Protein AF-A0A2W4UWV7-F1 (afdb_monomer_lite)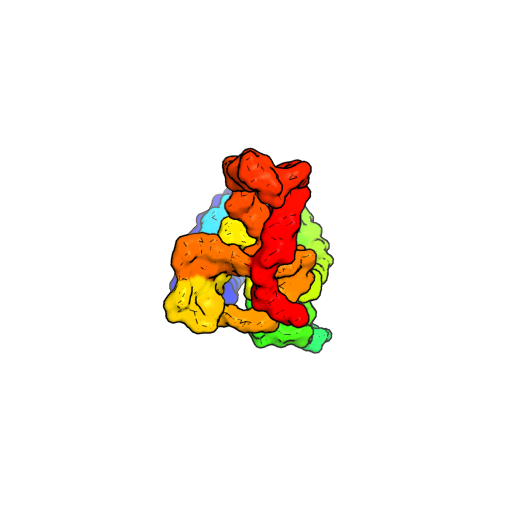

Secondary structure (DSSP, 8-state):
-----------S---HHHHHHHHHHHHHHHHHHH--SSSTTPPP------SSPPPPPHHHHHHHHTT---TTGGG--SPEEEEEEEETTTEEEEEEEESSHHHHHHHHHHHHHHHTTSSEEEEEEE-TT--EEEEEPPTTTSS---HHHHHHHHHHHT---EEEETT-SS-EEE-SS-EEEPPHHHHHHHHHHH-S-EEEEEETTEEEEEEHHHHGGG--HHHHHHHHHTTS--S-HHHHHHHHHHTSPBSS--

Foldseek 3Di:
DDDDDDDDDDDPDDDPVCVVVVCCVVVVVVQVVQDPLLDVRHDDDEDDDDPDDDDFDPVQVVCVVVVNDDHPLRRLQAKFKWKWKCAQVPDTDIHDRDPDPVRRLVVLLVCCVVPNPSIFIKIWIQGSVRDIDIGGDDPCSSDDCPPLNVVLVCLVVVDQQWKDFLPDPAIWGDPPPDTDGDDPVSQVSNCVVNVFFWFWDDDPRMITTHGLVSQLVVDDVVNVVVCVVVVVDPDDSVVVSNVVSVPTHTPDDD

Structure (mmCIF, N/CA/C/O backbone):
data_AF-A0A2W4UWV7-F1
#
_entry.id   AF-A0A2W4UWV7-F1
#
loop_
_atom_site.group_PDB
_atom_site.id
_atom_site.type_symbol
_atom_site.label_atom_id
_atom_site.label_alt_id
_atom_site.label_comp_id
_atom_site.label_asym_id
_atom_site.label_entity_id
_atom_site.label_seq_id
_atom_site.pdbx_PDB_ins_code
_atom_site.Cartn_x
_atom_site.Cartn_y
_atom_site.Cartn_z
_atom_site.occupancy
_atom_site.B_iso_or_equiv
_atom_site.auth_seq_id
_atom_site.auth_comp_id
_atom_site.auth_asym_id
_atom_site.auth_atom_id
_atom_site.pdbx_PDB_model_num
ATOM 1 N N . MET A 1 1 ? -45.795 12.703 25.927 1.00 52.34 1 MET A N 1
ATOM 2 C CA . MET A 1 1 ? -44.807 13.430 25.106 1.00 52.34 1 MET A CA 1
ATOM 3 C C . MET A 1 1 ? -43.506 13.416 25.886 1.00 52.34 1 MET A C 1
ATOM 5 O O . MET A 1 1 ? -43.464 14.028 26.951 1.00 52.34 1 MET A O 1
ATOM 9 N N . ALA A 1 2 ? -42.525 12.629 25.445 1.00 59.66 2 ALA A N 1
ATOM 10 C CA . ALA A 1 2 ? -41.195 12.637 26.046 1.00 59.66 2 ALA A CA 1
ATOM 11 C C . ALA A 1 2 ? -40.531 13.990 25.745 1.00 59.66 2 ALA A C 1
ATOM 13 O O . ALA A 1 2 ? -40.774 14.570 24.689 1.00 59.66 2 ALA A O 1
ATOM 14 N N . LYS A 1 3 ? -39.762 14.533 26.689 1.00 63.59 3 LYS A N 1
ATOM 15 C CA . LYS A 1 3 ? -38.935 15.721 26.453 1.00 63.59 3 LYS A CA 1
ATOM 16 C C . LYS A 1 3 ? -37.487 15.297 26.582 1.00 63.59 3 LYS A C 1
ATOM 18 O O . LYS A 1 3 ? -37.080 14.885 27.665 1.00 63.59 3 LYS A O 1
ATOM 23 N N . LEU A 1 4 ? -36.747 15.397 25.488 1.00 63.12 4 LEU A N 1
ATOM 24 C CA . LEU A 1 4 ? -35.325 15.104 25.466 1.00 63.12 4 LEU A CA 1
ATOM 25 C C . LEU A 1 4 ? -34.541 16.325 25.950 1.00 63.12 4 LEU A C 1
ATOM 27 O O . LEU A 1 4 ? -34.775 17.449 25.505 1.00 63.12 4 LEU A O 1
ATOM 31 N N . VAL A 1 5 ? -33.644 16.102 26.907 1.00 65.62 5 VAL A N 1
ATOM 32 C CA . VAL A 1 5 ? -32.756 17.130 27.452 1.00 65.62 5 VAL A CA 1
ATOM 33 C C . VAL A 1 5 ? -31.327 16.661 27.230 1.00 65.62 5 VAL A C 1
ATOM 35 O O . VAL A 1 5 ? -30.881 15.717 27.873 1.00 65.62 5 VAL A O 1
ATOM 38 N N . THR A 1 6 ? -30.612 17.325 26.325 1.00 65.12 6 THR A N 1
ATOM 39 C CA . THR A 1 6 ? -29.191 17.062 26.077 1.00 65.12 6 THR A CA 1
ATOM 40 C C . THR A 1 6 ? -28.347 17.901 27.029 1.00 65.12 6 THR A C 1
ATOM 42 O O . THR A 1 6 ? -28.491 19.124 27.076 1.00 65.12 6 THR A O 1
ATOM 45 N N . ILE A 1 7 ? -27.450 17.256 27.775 1.00 69.06 7 ILE A N 1
ATOM 46 C CA . ILE A 1 7 ? -26.490 17.924 28.661 1.00 69.06 7 ILE A CA 1
ATOM 47 C C . ILE A 1 7 ? -25.091 17.700 28.089 1.00 69.06 7 ILE A C 1
ATOM 49 O O . ILE A 1 7 ? -24.679 16.562 27.896 1.00 69.06 7 ILE A O 1
ATOM 53 N N . GLN A 1 8 ? -24.366 18.785 27.819 1.00 65.50 8 GLN A N 1
ATOM 54 C CA . GLN A 1 8 ? -22.954 18.735 27.435 1.00 65.50 8 GLN A CA 1
ATOM 55 C C . GLN A 1 8 ? -22.092 19.015 28.665 1.00 65.50 8 GLN A C 1
ATOM 57 O O . GLN A 1 8 ? -22.301 20.015 29.356 1.00 65.50 8 GLN A O 1
ATOM 62 N N . LEU A 1 9 ? -21.135 18.131 28.936 1.00 68.88 9 LEU A N 1
ATOM 63 C CA . LEU A 1 9 ? -20.231 18.225 30.078 1.00 68.88 9 LEU A CA 1
ATOM 64 C C . LEU A 1 9 ? -18.810 18.458 29.569 1.00 68.88 9 LEU A C 1
ATOM 66 O O . LEU A 1 9 ? -18.317 17.712 28.729 1.00 68.88 9 LEU A O 1
ATOM 70 N N . LEU A 1 10 ? -18.164 19.509 30.073 1.00 70.44 10 LEU A N 1
ATOM 71 C CA . LEU A 1 10 ? -16.748 19.759 29.827 1.00 70.44 10 LEU A CA 1
ATOM 72 C C . LEU A 1 10 ? -15.939 19.040 30.906 1.00 70.44 10 LEU A C 1
ATOM 74 O O . LEU A 1 10 ? -16.113 19.332 32.091 1.00 70.44 10 LEU A O 1
ATOM 78 N N . VAL A 1 11 ? -15.057 18.135 30.495 1.00 73.56 11 VAL A N 1
ATOM 79 C CA . VAL A 1 11 ? -14.187 17.376 31.399 1.00 73.56 11 VAL A CA 1
ATOM 80 C C . VAL A 1 11 ? -12.740 17.809 31.170 1.00 73.56 11 VAL A C 1
ATOM 82 O O . VAL A 1 11 ? -12.356 18.133 30.050 1.00 73.56 11 VAL A O 1
ATOM 85 N N . SER A 1 12 ? -11.951 17.887 32.242 1.00 75.94 12 SER A N 1
ATOM 86 C CA . SER A 1 12 ? -10.528 18.253 32.188 1.00 75.94 12 SER A CA 1
ATOM 87 C C . SER A 1 12 ? -9.595 17.043 32.066 1.00 75.94 12 SER A C 1
ATOM 89 O O . SER A 1 12 ? -8.410 17.173 32.359 1.00 75.94 12 SER A O 1
ATOM 91 N N . GLU A 1 13 ? -10.141 15.885 31.706 1.00 76.19 13 GLU A N 1
ATOM 92 C CA . GLU A 1 13 ? -9.445 14.604 31.577 1.00 76.19 13 GLU A CA 1
ATOM 93 C C . GLU A 1 13 ? -9.392 14.215 30.096 1.00 76.19 13 GLU A C 1
ATOM 95 O O . GLU A 1 13 ? -10.298 14.574 29.342 1.00 76.19 13 GLU A O 1
ATOM 100 N N . ASN A 1 14 ? -8.325 13.528 29.684 1.00 69.00 14 ASN A N 1
ATOM 101 C CA . ASN A 1 14 ? -8.122 13.072 28.307 1.00 69.00 14 ASN A CA 1
ATOM 102 C C . ASN A 1 14 ? -8.239 11.546 28.167 1.00 69.00 14 ASN A C 1
ATOM 104 O O . ASN A 1 14 ? -8.353 11.068 27.040 1.00 69.00 14 ASN A O 1
ATOM 108 N N . ASP A 1 15 ? -8.188 10.790 29.268 1.00 73.00 15 ASP A N 1
ATOM 109 C CA . ASP A 1 15 ? -8.436 9.346 29.253 1.00 73.00 15 ASP A CA 1
ATOM 110 C C . ASP A 1 15 ? -9.946 9.060 29.238 1.00 73.00 15 ASP A C 1
ATOM 112 O O . ASP A 1 15 ? -10.670 9.372 30.186 1.00 73.00 15 ASP A O 1
ATOM 116 N N . GLU A 1 16 ? -10.435 8.466 28.146 1.00 67.19 16 GLU A N 1
ATOM 117 C CA . GLU A 1 16 ? -11.852 8.125 27.981 1.00 67.19 16 GLU A CA 1
ATOM 118 C C . GLU A 1 16 ? -12.366 7.172 29.067 1.00 67.19 16 GLU A C 1
ATOM 120 O O . GLU A 1 16 ? -13.522 7.288 29.474 1.00 67.19 16 GLU A O 1
ATOM 125 N N . SER A 1 17 ? -11.522 6.271 29.574 1.00 65.75 17 SER A N 1
ATOM 126 C CA . SER A 1 17 ? -11.903 5.297 30.603 1.00 65.75 17 SER A CA 1
ATOM 127 C C . SER A 1 17 ? -12.195 6.001 31.925 1.00 65.75 17 SER A C 1
ATOM 129 O O . SER A 1 17 ? -13.250 5.786 32.521 1.00 65.75 17 SER A O 1
ATOM 131 N N . ASP A 1 18 ? -11.316 6.920 32.330 1.00 71.88 18 ASP A N 1
ATOM 132 C CA . ASP A 1 18 ? -11.476 7.705 33.558 1.00 71.88 18 ASP A CA 1
ATOM 133 C C . ASP A 1 18 ? -12.667 8.673 33.463 1.00 71.88 18 ASP A C 1
ATOM 135 O O . ASP A 1 18 ? -13.394 8.885 34.441 1.00 71.88 18 ASP A O 1
ATOM 139 N N . ILE A 1 19 ? -12.920 9.234 32.273 1.00 72.88 19 ILE A N 1
ATOM 140 C CA . ILE A 1 19 ? -14.111 10.053 32.005 1.00 72.88 19 ILE A CA 1
ATOM 141 C C . ILE A 1 19 ? -15.386 9.216 32.167 1.00 72.88 19 ILE A C 1
ATOM 143 O O . ILE A 1 19 ? -16.330 9.661 32.825 1.00 72.88 19 ILE A O 1
ATOM 147 N N . ILE A 1 20 ? -15.430 8.018 31.577 1.00 68.81 20 ILE A N 1
ATOM 148 C CA . ILE A 1 20 ? -16.591 7.119 31.629 1.00 68.81 20 ILE A CA 1
ATOM 149 C C . ILE A 1 20 ? -16.849 6.645 33.059 1.00 68.81 20 ILE A C 1
ATOM 151 O O . ILE A 1 20 ? -17.994 6.688 33.513 1.00 68.81 20 ILE A O 1
ATOM 155 N N . ASP A 1 21 ? -15.813 6.234 33.785 1.00 72.25 21 ASP A N 1
ATOM 156 C CA . ASP A 1 21 ? -15.940 5.772 35.168 1.00 72.25 21 ASP A CA 1
ATOM 157 C C . ASP A 1 21 ? -16.388 6.910 36.095 1.00 72.25 21 ASP A C 1
ATOM 159 O O . ASP A 1 21 ? -17.348 6.756 36.858 1.00 72.25 21 ASP A O 1
ATOM 163 N N . GLY A 1 22 ? -15.793 8.099 35.954 1.00 76.38 22 GLY A N 1
ATOM 164 C CA . GLY A 1 22 ? -16.193 9.287 36.709 1.00 76.38 22 GLY A CA 1
ATOM 165 C C . GLY A 1 22 ? -17.636 9.725 36.428 1.00 76.38 22 GLY A C 1
ATOM 166 O O . GLY A 1 22 ? -18.374 10.086 37.353 1.00 76.38 22 GLY A O 1
ATOM 167 N N . LEU A 1 23 ? -18.074 9.664 35.166 1.00 75.62 23 LEU A N 1
ATOM 168 C CA . LEU A 1 23 ? -19.462 9.940 34.786 1.00 75.62 23 LEU A CA 1
ATOM 169 C C . LEU A 1 23 ? -20.414 8.880 35.335 1.00 75.62 23 LEU A C 1
ATOM 171 O O . LEU A 1 23 ? -21.461 9.239 35.871 1.00 75.62 23 LEU A O 1
ATOM 175 N N . ASN A 1 24 ? -20.057 7.598 35.256 1.00 68.06 24 ASN A N 1
ATOM 176 C CA . ASN A 1 24 ? -20.855 6.511 35.812 1.00 68.06 24 ASN A CA 1
ATOM 177 C C . ASN A 1 24 ? -21.088 6.686 37.309 1.00 68.06 24 ASN A C 1
ATOM 179 O O . ASN A 1 24 ? -22.227 6.579 37.765 1.00 68.06 24 ASN A O 1
ATOM 183 N N . ASP A 1 25 ? -20.047 7.001 38.073 1.00 74.12 25 ASP A N 1
ATOM 184 C CA . ASP A 1 25 ? -20.161 7.205 39.515 1.00 74.12 25 ASP A CA 1
ATOM 185 C C . ASP A 1 25 ? -21.014 8.437 39.856 1.00 74.12 25 ASP A C 1
ATOM 187 O O . ASP A 1 25 ? -21.906 8.382 40.717 1.00 74.12 25 ASP A O 1
ATOM 191 N N . ALA A 1 26 ? -20.828 9.542 39.130 1.00 73.31 26 ALA A N 1
ATOM 192 C CA . ALA A 1 26 ? -21.630 10.749 39.311 1.00 73.31 26 ALA A CA 1
ATOM 193 C C . ALA A 1 26 ? -23.113 10.520 38.955 1.00 73.31 26 ALA A C 1
ATOM 195 O O . ALA A 1 26 ? -24.008 10.869 39.732 1.00 73.31 26 ALA A O 1
ATOM 196 N N . LEU A 1 27 ? -23.388 9.892 37.808 1.00 71.94 27 LEU A N 1
ATOM 197 C CA . LEU A 1 27 ? -24.740 9.639 37.304 1.00 71.94 27 LEU A CA 1
ATOM 198 C C . LEU A 1 27 ? -25.465 8.553 38.109 1.00 71.94 27 LEU A C 1
ATOM 200 O O . LEU A 1 27 ? -26.672 8.672 38.340 1.00 71.94 27 LEU A O 1
ATOM 204 N N . ARG A 1 28 ? -24.757 7.540 38.629 1.00 65.38 28 ARG A N 1
ATOM 205 C CA . ARG A 1 28 ? -25.315 6.546 39.568 1.00 65.38 28 ARG A CA 1
ATOM 206 C C . ARG A 1 28 ? -25.858 7.188 40.839 1.00 65.38 28 ARG A C 1
ATOM 208 O O . ARG A 1 28 ? -26.893 6.777 41.362 1.00 65.38 28 ARG A O 1
ATOM 215 N N . THR A 1 29 ? -25.203 8.242 41.310 1.00 66.75 29 THR A N 1
ATOM 216 C CA . THR A 1 29 ? -25.641 8.978 42.501 1.00 66.75 29 THR A CA 1
ATOM 217 C C . THR A 1 29 ? -26.934 9.769 42.242 1.00 66.75 29 THR A C 1
ATOM 219 O O . THR A 1 29 ? -27.748 9.947 43.149 1.00 66.75 29 THR A O 1
ATOM 222 N N . ILE A 1 30 ? -27.163 10.201 40.996 1.00 65.00 30 ILE A N 1
ATOM 223 C CA . ILE A 1 30 ? -28.351 10.959 40.564 1.00 65.00 30 ILE A CA 1
ATOM 224 C C . ILE A 1 30 ? -29.530 10.029 40.226 1.00 65.00 30 ILE A C 1
ATOM 226 O O . ILE A 1 30 ? -30.679 10.351 40.534 1.00 65.00 30 ILE A O 1
ATOM 230 N N . THR A 1 31 ? -29.259 8.869 39.624 1.00 60.12 31 THR A N 1
ATOM 231 C CA . THR A 1 31 ? -30.268 7.854 39.256 1.00 60.12 31 THR A CA 1
ATOM 232 C C . THR A 1 31 ? -30.866 7.164 40.480 1.00 60.12 31 THR A C 1
ATOM 234 O O . THR A 1 31 ? -32.068 6.914 40.519 1.00 60.12 31 THR A O 1
ATOM 237 N N . HIS A 1 32 ? -30.074 6.915 41.527 1.00 56.47 32 HIS A N 1
ATOM 238 C CA . HIS A 1 32 ? -30.531 6.210 42.728 1.00 56.47 32 HIS A CA 1
ATOM 239 C C . HIS A 1 32 ? -31.787 6.817 43.410 1.00 56.47 32 HIS A C 1
ATOM 241 O O . HIS A 1 32 ? -32.684 6.055 43.772 1.00 56.47 32 HIS A O 1
ATOM 247 N N . PRO A 1 33 ? -31.927 8.147 43.595 1.00 57.22 33 PRO A N 1
ATOM 248 C CA . PRO A 1 33 ? -33.160 8.742 44.129 1.00 57.22 33 PRO A CA 1
ATOM 249 C C . PRO A 1 33 ? -34.305 8.879 43.108 1.00 57.22 33 PRO A C 1
ATOM 251 O O . PRO A 1 33 ? -35.446 9.084 43.517 1.00 57.22 33 PRO A O 1
ATOM 254 N N . MET A 1 34 ? -34.019 8.793 41.806 1.00 56.41 34 MET A N 1
ATOM 255 C CA . MET A 1 34 ? -34.973 9.034 40.711 1.00 56.41 34 MET A CA 1
ATOM 256 C C . MET A 1 34 ? -35.494 7.741 40.054 1.00 56.41 34 MET A C 1
ATOM 258 O O . MET A 1 34 ? -36.435 7.797 39.267 1.00 56.41 34 MET A O 1
ATOM 262 N N . GLY A 1 35 ? -34.922 6.581 40.392 1.00 56.69 35 GLY A N 1
ATOM 263 C CA . GLY A 1 35 ? -35.232 5.280 39.794 1.00 56.69 35 GLY A CA 1
ATOM 264 C C . GLY A 1 35 ? -34.309 4.923 38.621 1.00 56.69 35 GLY A C 1
ATOM 265 O O . GLY A 1 35 ? -33.652 5.778 38.038 1.00 56.69 35 GLY A O 1
ATOM 266 N N . SER A 1 36 ? -34.251 3.636 38.274 1.00 55.09 36 SER A N 1
ATOM 267 C CA . SER A 1 36 ? -33.327 3.070 37.273 1.00 55.09 36 SER A CA 1
ATOM 268 C C . SER A 1 36 ? -33.880 3.084 35.837 1.00 55.09 36 SER A C 1
ATOM 270 O O . SER A 1 36 ? -33.698 2.118 35.102 1.00 55.09 36 SER A O 1
ATOM 272 N N . GLY A 1 37 ? -34.687 4.086 35.472 1.00 58.47 37 GLY A N 1
ATOM 273 C CA . GLY A 1 37 ? -35.377 4.159 34.170 1.00 58.47 37 GLY A CA 1
ATOM 274 C C . GLY A 1 37 ? -36.491 3.120 33.941 1.00 58.47 37 GLY A C 1
ATOM 275 O O . GLY A 1 37 ? -37.280 3.256 33.012 1.00 58.47 37 GLY A O 1
ATOM 276 N N . CYS A 1 38 ? -36.601 2.100 34.800 1.00 52.31 38 CYS A N 1
ATOM 277 C CA . CYS A 1 38 ? -37.561 0.994 34.679 1.00 52.31 38 CYS A CA 1
ATOM 278 C C . CYS A 1 38 ? -38.848 1.192 35.503 1.00 52.31 38 CYS A C 1
ATOM 280 O O . CYS A 1 38 ? -39.745 0.352 35.460 1.00 52.31 38 CYS A O 1
ATOM 282 N N . ALA A 1 39 ? -38.928 2.259 36.304 1.00 59.59 39 ALA A N 1
ATOM 283 C CA . ALA A 1 39 ? -40.061 2.540 37.185 1.00 59.59 39 ALA A CA 1
ATOM 284 C C . ALA A 1 39 ? -40.934 3.679 36.636 1.00 59.59 39 ALA A C 1
ATOM 286 O O . ALA A 1 39 ? -40.442 4.597 35.975 1.00 59.59 39 ALA A O 1
ATOM 287 N N . GLU A 1 40 ? -42.232 3.651 36.941 1.00 60.38 40 GLU A N 1
ATOM 288 C CA . GLU A 1 40 ? -43.161 4.713 36.547 1.00 60.38 40 GLU A CA 1
ATOM 289 C C . GLU A 1 40 ? -42.713 6.062 37.138 1.00 60.38 40 GLU A C 1
ATOM 291 O O . GLU A 1 40 ? -42.531 6.197 38.347 1.00 60.38 40 GLU A O 1
ATOM 296 N N . GLY A 1 41 ? -42.494 7.055 36.271 1.00 62.75 41 GLY A N 1
ATOM 297 C CA . GLY A 1 41 ? -41.998 8.381 36.656 1.00 62.75 41 GLY A CA 1
ATOM 298 C C . GLY A 1 41 ? -40.478 8.494 36.833 1.00 62.75 41 GLY A C 1
ATOM 299 O O . GLY A 1 41 ? -40.009 9.585 37.154 1.00 62.75 41 GLY A O 1
ATOM 300 N N . SER A 1 42 ? -39.714 7.419 36.608 1.00 67.31 42 SER A N 1
ATOM 301 C CA . SER A 1 42 ? -38.248 7.488 36.611 1.00 67.31 42 SER A CA 1
ATOM 302 C C . SER A 1 42 ? -37.693 8.139 35.346 1.00 67.31 42 SER A C 1
ATOM 304 O O . SER A 1 42 ? -38.285 8.056 34.268 1.00 67.31 42 SER A O 1
ATOM 306 N N . PHE A 1 43 ? -36.555 8.817 35.485 1.00 68.56 43 PHE A N 1
ATOM 307 C CA . PHE A 1 43 ? -35.843 9.379 34.344 1.00 68.56 43 PHE A CA 1
ATOM 308 C C . PHE A 1 43 ? -35.083 8.282 33.602 1.00 68.56 43 PHE A C 1
ATOM 310 O O . PHE A 1 43 ? -34.440 7.431 34.215 1.00 68.56 43 PHE A O 1
ATOM 317 N N . ILE A 1 44 ? -35.136 8.351 32.276 1.00 69.00 44 ILE A N 1
ATOM 318 C CA . ILE A 1 44 ? -34.260 7.594 31.390 1.00 69.00 44 ILE A CA 1
ATOM 319 C C . ILE A 1 44 ? -33.008 8.442 31.186 1.00 69.00 44 ILE A C 1
ATOM 321 O O . ILE A 1 44 ? -33.103 9.595 30.758 1.00 69.00 44 ILE A O 1
ATOM 325 N N . LEU A 1 45 ? -31.856 7.882 31.537 1.00 70.88 45 LEU A N 1
ATOM 326 C CA . LEU A 1 45 ? -30.554 8.508 31.358 1.00 70.88 45 LEU A CA 1
ATOM 327 C C . LEU A 1 45 ? -29.740 7.626 30.424 1.00 70.88 45 LEU A C 1
ATOM 329 O O . LEU A 1 45 ? -29.583 6.439 30.674 1.00 70.88 45 LEU A O 1
ATOM 333 N N . ASP A 1 46 ? -29.254 8.232 29.353 1.00 66.25 46 ASP A N 1
ATOM 334 C CA . ASP A 1 46 ? -28.399 7.603 28.358 1.00 66.25 46 ASP A CA 1
ATOM 335 C C . ASP A 1 46 ? -27.340 8.632 27.982 1.00 66.25 46 ASP A C 1
ATOM 337 O O . ASP A 1 46 ? -27.630 9.834 27.914 1.00 66.25 46 ASP A O 1
ATOM 341 N N . TYR A 1 47 ? -26.110 8.183 27.778 1.00 67.75 47 TYR A N 1
ATOM 342 C CA . TYR A 1 47 ? -24.991 9.062 27.480 1.00 67.75 47 TYR A CA 1
ATOM 343 C C . TYR A 1 47 ? -23.996 8.377 26.544 1.00 67.75 47 TYR A C 1
ATOM 345 O O . TYR A 1 47 ? -23.828 7.162 26.544 1.00 67.75 47 TYR A O 1
ATOM 353 N N . ALA A 1 48 ? -23.302 9.193 25.763 1.00 63.16 48 ALA A N 1
ATOM 354 C CA . ALA A 1 48 ? -22.145 8.795 24.982 1.00 63.16 48 ALA A CA 1
ATOM 355 C C . ALA A 1 48 ? -21.048 9.844 25.193 1.00 63.16 48 ALA A C 1
ATOM 357 O O . ALA A 1 48 ? -21.351 10.992 25.534 1.00 63.16 48 ALA A O 1
ATOM 358 N N . VAL A 1 49 ? -19.791 9.475 24.944 1.00 65.38 49 VAL A N 1
ATOM 359 C CA . VAL A 1 49 ? -18.655 10.410 24.886 1.00 65.38 49 VAL A CA 1
ATOM 360 C C . VAL A 1 49 ? -18.266 10.608 23.417 1.00 65.38 49 VAL A C 1
ATOM 362 O O . VAL A 1 49 ? -17.334 9.979 22.930 1.00 65.38 49 VAL A O 1
ATOM 365 N N . PRO A 1 50 ? -19.021 11.402 22.640 1.00 61.22 50 PRO A N 1
ATOM 366 C CA . PRO A 1 50 ? -18.696 11.612 21.242 1.00 61.22 50 PRO A CA 1
ATOM 367 C C . PRO A 1 50 ? -17.693 12.759 21.069 1.00 61.22 50 PRO A C 1
ATOM 369 O O . PRO A 1 50 ? -17.745 13.773 21.764 1.00 61.22 50 PRO A O 1
ATOM 372 N N . SER A 1 51 ? -16.857 12.666 20.036 1.00 52.84 51 SER A N 1
ATOM 373 C CA . SER A 1 51 ? -15.984 13.759 19.574 1.00 52.84 51 SER A CA 1
ATOM 374 C C . SER A 1 51 ? -16.754 14.975 19.023 1.00 52.84 51 SER A C 1
ATOM 376 O O . SER A 1 51 ? -16.169 16.028 18.764 1.00 52.84 51 SER A O 1
ATOM 378 N N . ARG A 1 52 ? -18.078 14.854 18.846 1.00 51.44 52 ARG A N 1
ATOM 379 C CA . ARG A 1 52 ? -18.998 15.912 18.401 1.00 51.4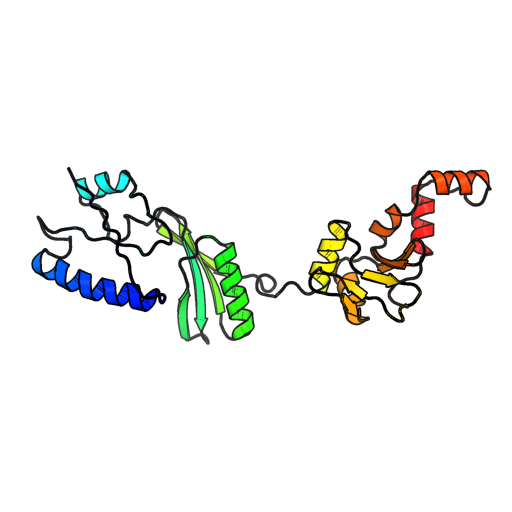4 52 ARG A CA 1
ATOM 380 C C . ARG A 1 52 ? -20.373 15.757 19.047 1.00 51.44 52 ARG A C 1
ATOM 382 O O . ARG A 1 52 ? -20.767 14.652 19.387 1.00 51.44 52 ARG A O 1
ATOM 389 N N . ALA A 1 53 ? -21.143 16.839 19.149 1.00 55.84 53 ALA A N 1
ATOM 390 C CA . ALA A 1 53 ? -22.534 16.752 19.594 1.00 55.84 53 ALA A CA 1
ATOM 391 C C . ALA A 1 53 ? -23.323 15.762 18.714 1.00 55.84 53 ALA A C 1
ATOM 393 O O . ALA A 1 53 ? -23.307 15.883 17.488 1.00 55.84 53 ALA A O 1
ATOM 394 N N . LEU A 1 54 ? -23.973 14.778 19.340 1.00 60.34 54 LEU A N 1
ATOM 395 C CA . LEU A 1 54 ? -24.834 13.818 18.655 1.00 60.34 54 LEU A CA 1
ATOM 396 C C . LEU A 1 54 ? -26.273 14.329 18.654 1.00 60.34 54 LEU A C 1
ATOM 398 O O . LEU A 1 54 ? -26.800 14.718 19.699 1.00 60.34 54 LEU A O 1
ATOM 402 N N . ASP A 1 55 ? -26.901 14.293 17.483 1.00 61.12 55 ASP A N 1
ATOM 403 C CA . ASP A 1 55 ? -28.341 14.475 17.361 1.00 61.12 55 ASP A CA 1
ATOM 404 C C . ASP A 1 55 ? -29.039 13.181 17.780 1.00 61.12 55 ASP A C 1
ATOM 406 O O . ASP A 1 55 ? -28.687 12.095 17.315 1.00 61.12 55 ASP A O 1
ATOM 410 N N . VAL A 1 56 ? -30.037 13.290 18.656 1.00 63.28 56 VAL A N 1
ATOM 411 C CA . VAL A 1 56 ? -30.836 12.133 19.066 1.00 63.28 56 VAL A CA 1
ATOM 412 C C . VAL A 1 56 ? -31.883 11.848 17.982 1.00 63.28 56 VAL A C 1
ATOM 414 O O . VAL A 1 56 ? -32.668 12.745 17.658 1.00 63.28 56 VAL A O 1
ATOM 417 N N . PRO A 1 57 ? -31.924 10.632 17.401 1.00 66.12 57 PRO A N 1
ATOM 418 C CA . PRO A 1 57 ? -32.862 10.314 16.328 1.00 66.12 57 PRO A CA 1
ATOM 419 C C . PRO A 1 57 ? -34.327 10.455 16.764 1.00 66.12 57 PRO A C 1
ATOM 421 O O . PRO A 1 57 ? -34.695 10.052 17.864 1.00 66.12 57 PRO A O 1
ATOM 424 N N . ALA A 1 58 ? -35.200 10.930 15.867 1.00 68.25 58 ALA A N 1
ATOM 425 C CA . ALA A 1 58 ? -36.637 11.079 16.147 1.00 68.25 58 ALA A CA 1
ATOM 426 C C . ALA A 1 58 ? -37.319 9.759 16.572 1.00 68.25 58 ALA A C 1
ATOM 428 O O . ALA A 1 58 ? -38.247 9.768 17.375 1.00 68.25 58 ALA A O 1
ATOM 429 N N . ALA A 1 59 ? -36.808 8.616 16.099 1.00 69.81 59 ALA A N 1
ATOM 430 C CA . ALA A 1 59 ? -37.284 7.283 16.478 1.00 69.81 59 ALA A CA 1
ATOM 431 C C . ALA A 1 59 ? -37.128 6.978 17.985 1.00 69.81 59 ALA A C 1
ATOM 433 O O . ALA A 1 59 ? -37.837 6.128 18.528 1.00 69.81 59 ALA A O 1
ATOM 434 N N . ILE A 1 60 ? -36.233 7.685 18.682 1.00 74.06 60 ILE A N 1
ATOM 435 C CA . ILE A 1 60 ? -36.036 7.530 20.125 1.00 74.06 60 ILE A CA 1
ATOM 436 C C . ILE A 1 60 ? -37.234 8.068 20.899 1.00 74.06 60 ILE A C 1
ATOM 438 O O . ILE A 1 60 ? -37.686 7.413 21.839 1.00 74.06 60 ILE A O 1
ATOM 442 N N . GLU A 1 61 ? -37.812 9.193 20.475 1.00 72.50 61 GLU A N 1
ATOM 443 C CA . GLU A 1 61 ? -39.013 9.740 21.113 1.00 72.50 61 GLU A CA 1
ATOM 444 C C . GLU A 1 61 ? -40.183 8.747 21.056 1.00 72.50 61 GLU A C 1
ATOM 446 O O . GLU A 1 61 ? -40.870 8.544 22.063 1.00 72.50 61 GLU A O 1
ATOM 451 N N . ASP A 1 62 ? -40.355 8.071 19.916 1.00 71.50 62 ASP A N 1
ATOM 452 C CA . ASP A 1 62 ? -41.382 7.045 19.719 1.00 71.50 62 ASP A CA 1
ATOM 453 C C . ASP A 1 62 ? -41.131 5.804 20.591 1.00 71.50 62 ASP A C 1
ATOM 455 O O . ASP A 1 62 ? -42.063 5.272 21.207 1.00 71.50 62 ASP A O 1
ATOM 459 N N . SER A 1 63 ? -39.875 5.363 20.711 1.00 70.00 63 SER A N 1
ATOM 460 C CA . SER A 1 63 ? -39.505 4.218 21.559 1.00 70.00 63 SER A CA 1
ATOM 461 C C . SER A 1 63 ? -39.718 4.495 23.054 1.00 70.00 63 SER A C 1
ATOM 463 O O . SER A 1 63 ? -40.182 3.624 23.792 1.00 70.00 63 SER A O 1
ATOM 465 N N . ILE A 1 64 ? -39.473 5.730 23.508 1.00 72.69 64 ILE A N 1
ATOM 466 C CA . ILE A 1 64 ? -39.738 6.145 24.892 1.00 72.69 64 ILE A CA 1
ATOM 467 C C . ILE A 1 64 ? -41.247 6.204 25.134 1.00 72.69 64 ILE A C 1
ATOM 469 O O . ILE A 1 64 ? -41.738 5.693 26.139 1.00 72.69 64 ILE A O 1
ATOM 473 N N . ALA A 1 65 ? -42.005 6.804 24.210 1.00 74.62 65 ALA A N 1
ATOM 474 C CA . ALA A 1 65 ? -43.453 6.934 24.346 1.00 74.62 65 ALA A CA 1
ATOM 475 C C . ALA A 1 65 ? -44.180 5.578 24.359 1.00 74.62 65 ALA A C 1
ATOM 477 O O . ALA A 1 65 ? -45.220 5.450 25.006 1.00 74.62 65 ALA A O 1
ATOM 478 N N . SER A 1 66 ? -43.636 4.580 23.662 1.00 73.31 66 SER A N 1
ATOM 479 C 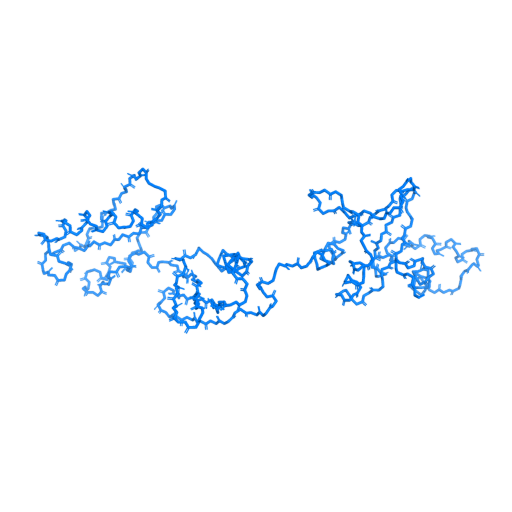CA . SER A 1 66 ? -44.169 3.215 23.601 1.00 73.31 66 SER A CA 1
ATOM 480 C C . SER A 1 66 ? -43.609 2.274 24.676 1.00 73.31 66 SER A C 1
ATOM 482 O O . SER A 1 66 ? -44.069 1.138 24.780 1.00 73.31 66 SER A O 1
ATOM 484 N N . GLY A 1 67 ? -42.660 2.737 25.500 1.00 69.19 67 GLY A N 1
ATOM 485 C CA . GLY A 1 67 ? -42.028 1.934 26.551 1.00 69.19 67 GLY A CA 1
ATOM 486 C C . GLY A 1 67 ? -41.099 0.835 26.027 1.00 69.19 67 GLY A C 1
ATOM 487 O O . GLY A 1 67 ? -40.790 -0.095 26.765 1.00 69.19 67 GLY A O 1
ATOM 488 N N . THR A 1 68 ? -40.669 0.916 24.765 1.00 72.44 68 THR A N 1
ATOM 489 C CA . THR A 1 68 ? -39.749 -0.042 24.128 1.00 72.44 68 THR A CA 1
ATOM 490 C C . THR A 1 68 ? -38.312 0.469 24.065 1.00 72.44 68 THR A C 1
ATOM 492 O O . THR A 1 68 ? -37.473 -0.138 23.405 1.00 72.44 68 THR A O 1
ATOM 495 N N . TYR A 1 69 ? -38.032 1.613 24.687 1.00 68.69 69 TYR A N 1
ATOM 496 C CA . TYR A 1 69 ? -36.699 2.190 24.732 1.00 68.69 69 TYR A CA 1
ATOM 497 C C . TYR A 1 69 ? -35.731 1.286 25.508 1.00 68.69 69 TYR A C 1
ATOM 499 O O . TYR A 1 69 ? -36.020 0.882 26.635 1.00 68.69 69 TYR A O 1
ATOM 507 N N . ALA A 1 70 ? -34.571 1.012 24.911 1.00 66.69 70 ALA A N 1
ATOM 508 C CA . ALA A 1 70 ? -33.458 0.329 25.555 1.00 66.69 70 ALA A CA 1
ATOM 509 C C . ALA A 1 70 ? -32.299 1.314 25.773 1.00 66.69 70 ALA A C 1
ATOM 511 O O . ALA A 1 70 ? -31.941 2.068 24.868 1.00 66.69 70 ALA A O 1
ATOM 512 N N . GLU A 1 71 ? -31.713 1.297 26.968 1.00 61.84 71 GLU A N 1
ATOM 513 C CA . GLU A 1 71 ? -30.531 2.094 27.321 1.00 61.84 71 GLU A CA 1
ATOM 514 C C . GLU A 1 71 ? -29.392 1.869 26.305 1.00 61.84 71 GLU A C 1
ATOM 516 O O . GLU A 1 71 ? -29.168 0.741 25.864 1.00 61.84 71 GLU A O 1
ATOM 521 N N . GLY A 1 72 ? -28.720 2.942 25.877 1.00 60.09 72 GLY A N 1
ATOM 522 C CA . GLY A 1 72 ? -27.700 2.940 24.820 1.00 60.09 72 GLY A CA 1
ATOM 523 C C . GLY A 1 72 ? -28.250 3.145 23.402 1.00 60.09 72 GLY A C 1
ATOM 524 O O . GLY A 1 72 ? -27.499 3.477 22.482 1.00 60.09 72 GLY A O 1
ATOM 525 N N . SER A 1 73 ? -29.563 2.998 23.196 1.00 64.62 73 SER A N 1
ATOM 526 C CA . SER A 1 73 ? -30.165 3.113 21.859 1.00 64.62 73 SER A CA 1
ATOM 527 C C . SER A 1 73 ? -30.207 4.551 21.347 1.00 64.62 73 SER A C 1
ATOM 529 O O . SER A 1 73 ? -30.281 4.752 20.137 1.00 64.62 73 SER A O 1
ATOM 531 N N . ALA A 1 74 ? -30.139 5.560 22.231 1.00 63.16 74 ALA A N 1
ATOM 532 C CA . ALA A 1 74 ? -30.230 6.963 21.820 1.00 63.16 74 ALA A CA 1
ATOM 533 C C . ALA A 1 74 ? -29.051 7.411 20.944 1.00 63.16 74 ALA A C 1
ATOM 535 O O . ALA A 1 74 ? -29.177 8.376 20.189 1.00 63.16 74 ALA A O 1
ATOM 536 N N . PHE A 1 75 ? -27.934 6.682 21.021 1.00 61.00 75 PHE A N 1
ATOM 537 C CA . PHE A 1 75 ? -26.684 6.984 20.328 1.00 61.00 75 PHE A CA 1
ATOM 538 C C . PHE A 1 75 ? -26.209 5.849 19.413 1.00 61.00 75 PHE A C 1
ATOM 540 O O . PHE A 1 75 ? -25.129 5.946 18.834 1.00 61.00 75 PHE A O 1
ATOM 547 N N . ALA A 1 76 ? -27.018 4.804 19.213 1.00 56.28 76 ALA A N 1
ATOM 548 C CA . ALA A 1 76 ? -26.712 3.657 18.350 1.00 56.28 76 ALA A CA 1
ATOM 549 C C . ALA A 1 76 ? -26.786 3.974 16.834 1.00 56.28 76 ALA A C 1
ATOM 551 O O . ALA A 1 76 ? -27.019 3.099 16.009 1.00 56.28 76 ALA A O 1
ATOM 552 N N . GLY A 1 77 ? -26.623 5.242 16.446 1.00 50.41 77 GLY A N 1
ATOM 553 C CA . GLY A 1 77 ? -26.962 5.764 15.117 1.00 50.41 77 GLY A CA 1
ATOM 554 C C . GLY A 1 77 ? -25.950 5.500 13.999 1.00 50.41 77 GLY A C 1
ATOM 555 O O . GLY A 1 77 ? -25.987 6.202 12.990 1.00 50.41 77 GLY A O 1
ATOM 556 N N . GLY A 1 78 ? -25.042 4.541 14.149 1.00 59.50 78 GLY A N 1
ATOM 557 C CA . GLY A 1 78 ? -24.068 4.206 13.116 1.00 59.50 78 GLY A CA 1
ATOM 558 C C . GLY A 1 78 ? -23.561 2.783 13.263 1.00 59.50 78 GLY A C 1
ATOM 559 O O . GLY A 1 78 ? -23.564 2.229 14.358 1.00 59.50 78 GLY A O 1
ATOM 560 N N . GLU A 1 79 ? -23.135 2.207 12.146 1.00 64.00 79 GLU A N 1
ATOM 561 C CA . GLU A 1 79 ? -22.343 0.981 12.116 1.00 64.00 79 GLU A CA 1
ATOM 562 C C . GLU A 1 79 ? -21.114 1.170 13.019 1.00 64.00 79 GLU A C 1
ATOM 564 O O . GLU A 1 79 ? -20.360 2.131 12.866 1.00 64.00 79 GLU A O 1
ATOM 569 N N . GLN A 1 80 ? -20.967 0.317 14.030 1.00 78.88 80 GLN A N 1
ATOM 570 C CA . GLN A 1 80 ? -19.874 0.397 14.991 1.00 78.88 80 GLN A CA 1
ATOM 571 C C . GLN A 1 80 ? -18.821 -0.636 14.626 1.00 78.88 80 GLN A C 1
ATOM 573 O O . GLN A 1 80 ? -19.116 -1.827 14.506 1.00 78.88 80 GLN A O 1
ATOM 578 N N . HIS A 1 81 ? -17.580 -0.187 14.493 1.00 83.44 81 HIS A N 1
ATOM 579 C CA . HIS A 1 81 ? -16.458 -1.056 14.174 1.00 83.44 81 HIS A CA 1
ATOM 580 C C . HIS A 1 81 ? -15.645 -1.308 15.442 1.00 83.44 81 HIS A C 1
ATOM 582 O O . HIS A 1 81 ? -15.359 -0.392 16.204 1.00 83.44 81 HIS A O 1
ATOM 588 N N . TYR A 1 82 ? -15.265 -2.552 15.687 1.00 87.00 82 TYR A N 1
ATOM 589 C CA . TYR A 1 82 ? -14.502 -2.972 16.854 1.00 87.00 82 TYR A CA 1
ATOM 590 C C . TYR A 1 82 ? -13.371 -3.898 16.426 1.00 87.00 82 TYR A C 1
ATOM 592 O O . TYR A 1 82 ? -13.502 -4.660 15.469 1.00 87.00 82 TYR A O 1
ATOM 600 N N . LEU A 1 83 ? -12.278 -3.865 17.176 1.00 90.69 83 LEU A N 1
ATOM 601 C CA . LEU A 1 83 ? -11.213 -4.855 17.097 1.00 90.69 83 LEU A CA 1
ATOM 602 C C . LEU A 1 83 ? -11.365 -5.804 18.285 1.00 90.69 83 LEU A C 1
ATOM 604 O O . LEU A 1 83 ? -11.443 -5.366 19.433 1.00 90.69 83 LEU A O 1
ATOM 608 N N . LEU A 1 84 ? -11.425 -7.101 18.014 1.00 92.25 84 LEU A N 1
ATOM 609 C CA . LEU A 1 84 ? -11.363 -8.139 19.033 1.00 92.25 84 LEU A CA 1
ATOM 610 C C . LEU A 1 84 ? -9.938 -8.684 19.078 1.00 92.25 84 LEU A C 1
ATOM 612 O O . LEU A 1 84 ? -9.437 -9.214 18.088 1.00 92.25 84 LEU A O 1
ATOM 616 N N . VAL A 1 85 ? -9.305 -8.555 20.239 1.00 90.19 85 VAL A N 1
ATOM 617 C CA . VAL A 1 85 ? -7.967 -9.073 20.520 1.00 90.19 85 VAL A CA 1
ATOM 618 C C . VAL A 1 85 ? -8.112 -10.248 21.474 1.00 90.19 85 VAL A C 1
ATOM 620 O O . VAL A 1 85 ? -8.546 -10.077 22.609 1.00 90.19 85 VAL A O 1
ATOM 623 N N . VAL A 1 86 ? -7.764 -11.447 21.027 1.00 88.25 86 VAL A N 1
ATOM 624 C CA . VAL A 1 86 ? -7.694 -12.645 21.863 1.00 88.25 86 VAL A CA 1
ATOM 625 C C . VAL A 1 86 ? -6.252 -12.796 22.322 1.00 88.25 86 VAL A C 1
ATOM 627 O O . VAL A 1 86 ? -5.408 -13.310 21.592 1.00 88.25 86 VAL A O 1
ATOM 630 N N . GLN A 1 87 ? -5.976 -12.315 23.530 1.00 83.75 87 GLN A N 1
ATOM 631 C CA . GLN A 1 87 ? -4.642 -12.338 24.111 1.00 83.75 87 GLN A CA 1
ATOM 632 C C . GLN A 1 87 ? -4.271 -13.747 24.555 1.00 83.75 87 GLN A C 1
ATOM 634 O O . GLN A 1 87 ? -4.943 -14.309 25.433 1.00 83.75 87 GLN A O 1
ATOM 639 N N . GLN A 1 88 ? -3.196 -14.286 23.972 1.00 72.69 88 GLN A N 1
ATOM 640 C CA . GLN A 1 88 ? -2.592 -15.576 24.337 1.00 72.69 88 GLN A CA 1
ATOM 641 C C . GLN A 1 88 ? -3.613 -16.717 24.526 1.00 72.69 88 GLN A C 1
ATOM 643 O O . GLN A 1 88 ? -3.472 -17.531 25.437 1.00 72.69 88 GLN A O 1
ATOM 648 N N . ASP A 1 89 ? -4.671 -16.749 23.711 1.00 68.62 89 ASP A N 1
ATOM 649 C CA . ASP A 1 89 ? -5.774 -17.725 23.758 1.00 68.62 89 ASP A CA 1
ATOM 650 C C . ASP A 1 89 ? -6.647 -17.731 25.032 1.00 68.62 89 ASP A C 1
ATOM 652 O O . ASP A 1 89 ? -7.450 -18.649 25.225 1.00 68.62 89 ASP A O 1
ATOM 656 N N . VAL A 1 90 ? -6.539 -16.729 25.913 1.00 69.12 90 VAL A N 1
ATOM 657 C CA . VAL A 1 90 ? -7.260 -16.731 27.204 1.00 69.12 90 VAL A CA 1
ATOM 658 C C . VAL A 1 90 ? -8.257 -15.587 27.338 1.00 69.12 90 VAL A C 1
ATOM 660 O O . VAL A 1 90 ? -9.376 -15.811 27.801 1.00 69.12 90 VAL A O 1
ATOM 663 N N . ASN A 1 91 ? -7.880 -14.368 26.950 1.00 77.00 91 ASN A N 1
ATOM 664 C CA . ASN A 1 91 ? -8.682 -13.178 27.233 1.00 77.00 91 ASN A CA 1
ATOM 665 C C . ASN A 1 91 ? -9.059 -12.443 25.951 1.00 77.00 91 ASN A C 1
ATOM 667 O O . ASN A 1 91 ? -8.190 -11.976 25.223 1.00 77.00 91 ASN A O 1
ATOM 671 N N . ALA A 1 92 ? -10.361 -12.303 25.706 1.00 82.50 92 ALA A N 1
ATOM 672 C CA . ALA A 1 92 ? -10.875 -11.478 24.622 1.00 82.50 92 ALA A CA 1
ATOM 673 C C . ALA A 1 92 ? -11.069 -10.036 25.109 1.00 82.50 92 ALA A C 1
ATOM 675 O O . ALA A 1 92 ? -11.910 -9.767 25.970 1.00 82.50 92 ALA A O 1
ATOM 676 N N . LEU A 1 93 ? -10.301 -9.113 24.540 1.00 86.00 93 LEU A N 1
ATOM 677 C CA . LEU A 1 93 ? -10.449 -7.677 24.711 1.00 86.00 93 LEU A CA 1
ATOM 678 C C . LEU A 1 93 ? -11.173 -7.098 23.494 1.00 86.00 93 LEU A C 1
ATOM 680 O O . LEU A 1 93 ? -10.812 -7.370 22.351 1.00 86.00 93 LEU A O 1
ATOM 684 N N . ARG A 1 94 ? -12.183 -6.265 23.744 1.00 88.69 94 ARG A N 1
ATOM 685 C CA . ARG A 1 94 ? -12.849 -5.473 22.709 1.00 88.69 94 ARG A CA 1
ATOM 686 C C . ARG A 1 94 ? -12.293 -4.054 22.732 1.00 88.69 94 ARG A C 1
ATOM 688 O O . ARG A 1 94 ? -12.480 -3.355 23.722 1.00 88.69 94 ARG A O 1
ATOM 695 N N . VAL A 1 95 ? -11.670 -3.635 21.637 1.00 84.44 95 VAL A N 1
ATOM 696 C CA . VAL A 1 95 ? -11.116 -2.291 21.429 1.00 84.44 95 VAL A CA 1
ATOM 697 C C . VAL A 1 95 ? -12.031 -1.512 20.477 1.00 84.44 95 VAL A C 1
ATOM 699 O O . VAL A 1 95 ? -12.500 -2.063 19.478 1.00 84.44 95 VAL A O 1
ATOM 702 N N . GLY A 1 96 ? -12.313 -0.247 20.800 1.00 82.81 96 GLY A N 1
ATOM 703 C CA . GLY A 1 96 ? -13.269 0.613 20.090 1.00 82.81 96 GLY A CA 1
ATOM 704 C C . GLY A 1 96 ? -14.442 1.062 20.980 1.00 82.81 96 GLY A C 1
ATOM 705 O O . GLY A 1 96 ? -14.401 0.850 22.195 1.00 82.81 96 GLY A O 1
ATOM 706 N N . PRO A 1 97 ? -15.517 1.630 20.401 1.00 82.25 97 PRO A N 1
ATOM 707 C CA . PRO A 1 97 ? -15.844 1.642 18.970 1.00 82.25 97 PRO A CA 1
ATOM 708 C C . PRO A 1 97 ? -14.971 2.592 18.135 1.00 82.25 97 PRO A C 1
ATOM 710 O O . PRO A 1 97 ? -14.670 3.705 18.550 1.00 82.25 97 PRO A O 1
ATOM 713 N N . PHE A 1 98 ? -14.616 2.160 16.926 1.00 76.88 98 PHE A N 1
ATOM 714 C CA . PHE A 1 98 ? -13.982 2.970 15.887 1.00 76.88 98 PHE A CA 1
ATOM 715 C C . PHE A 1 98 ? -15.035 3.618 14.986 1.00 76.88 98 PHE A C 1
ATOM 717 O O . PHE A 1 98 ? -16.125 3.077 14.786 1.00 76.88 98 PHE A O 1
ATOM 724 N N . SER A 1 99 ? -14.685 4.771 14.413 1.00 73.81 99 SER A N 1
ATOM 725 C CA . SER A 1 99 ? -15.594 5.549 13.559 1.00 73.81 99 SER A CA 1
ATOM 726 C C . SER A 1 99 ? -15.823 4.921 12.179 1.00 73.81 99 SER A C 1
ATOM 728 O O . SER A 1 99 ? -16.805 5.256 11.522 1.00 73.81 99 SER A O 1
ATOM 730 N N . ASN A 1 100 ? -14.907 4.066 11.718 1.00 76.75 100 ASN A N 1
ATOM 731 C CA . ASN A 1 100 ? -14.953 3.356 10.438 1.00 76.75 100 ASN A CA 1
ATOM 732 C C . ASN A 1 100 ? -14.048 2.102 10.496 1.00 76.75 100 ASN A C 1
ATOM 734 O O . ASN A 1 100 ? -13.327 1.886 11.477 1.00 76.75 100 ASN A O 1
ATOM 738 N N . SER A 1 101 ? -14.086 1.277 9.445 1.00 82.50 101 SER A N 1
ATOM 739 C CA . SER A 1 101 ? -13.235 0.088 9.300 1.00 82.50 101 SER A CA 1
ATOM 740 C C . SER A 1 101 ? -11.743 0.413 9.203 1.00 82.50 101 SER A C 1
ATOM 742 O O . SER A 1 101 ? -10.934 -0.326 9.752 1.00 82.50 101 SER A O 1
ATOM 744 N N . ASP A 1 102 ? -11.366 1.519 8.563 1.00 77.44 102 ASP A N 1
ATOM 745 C CA . ASP A 1 102 ? -9.959 1.861 8.323 1.00 77.44 102 ASP A CA 1
ATOM 746 C C . ASP A 1 102 ? -9.224 2.186 9.634 1.00 77.44 102 ASP A C 1
ATOM 748 O O . ASP A 1 102 ? -8.087 1.754 9.835 1.00 77.44 102 ASP A O 1
ATOM 752 N N . ASP A 1 103 ? -9.896 2.885 10.555 1.00 75.62 103 ASP A N 1
ATOM 753 C CA . ASP A 1 103 ? -9.392 3.201 11.895 1.00 75.62 103 ASP A CA 1
ATOM 754 C C . ASP A 1 103 ? -9.216 1.928 12.740 1.00 75.62 103 ASP A C 1
ATOM 756 O O . ASP A 1 103 ? -8.203 1.764 13.428 1.00 75.62 103 ASP A O 1
ATOM 760 N N . ARG A 1 104 ? -10.173 0.992 12.649 1.00 89.44 104 ARG A N 1
ATOM 761 C CA . ARG A 1 104 ? -10.076 -0.336 13.279 1.00 89.44 104 ARG A CA 1
ATOM 762 C C . ARG A 1 104 ? -8.872 -1.104 12.736 1.00 89.44 104 ARG A C 1
ATOM 764 O O . ARG A 1 104 ? -8.102 -1.668 13.511 1.00 89.44 104 ARG A O 1
ATOM 771 N N . ASP A 1 105 ? -8.700 -1.125 11.419 1.00 88.94 105 ASP A N 1
ATOM 772 C CA . ASP A 1 105 ? -7.632 -1.877 10.758 1.00 88.94 105 ASP A CA 1
ATOM 773 C C . ASP A 1 105 ? -6.257 -1.260 11.047 1.00 88.94 105 ASP A C 1
ATOM 775 O O . ASP A 1 105 ? -5.267 -1.973 11.212 1.00 88.94 105 ASP A O 1
ATOM 779 N N . ALA A 1 106 ? -6.183 0.068 11.180 1.00 82.19 106 ALA A N 1
ATOM 780 C CA . ALA A 1 106 ? -4.980 0.758 11.631 1.00 82.19 106 ALA A CA 1
ATOM 781 C C . ALA A 1 106 ? -4.611 0.378 13.073 1.00 82.19 106 ALA A C 1
ATOM 783 O O . ALA A 1 106 ? -3.440 0.109 13.347 1.00 82.19 106 ALA A O 1
ATOM 784 N N . ALA A 1 107 ? -5.594 0.290 13.975 1.00 85.50 107 ALA A N 1
ATOM 785 C CA . ALA A 1 107 ? -5.373 -0.192 15.336 1.00 85.50 107 ALA A CA 1
ATOM 786 C C . ALA A 1 107 ? -4.926 -1.664 15.363 1.00 85.50 107 ALA A C 1
ATOM 788 O O . ALA A 1 107 ? -4.027 -2.019 16.123 1.00 85.50 107 ALA A O 1
ATOM 789 N N . ALA A 1 108 ? -5.487 -2.509 14.493 1.00 89.69 108 ALA A N 1
ATOM 790 C CA . ALA A 1 108 ? -5.089 -3.910 14.369 1.00 89.69 108 ALA A CA 1
ATOM 791 C C . ALA A 1 108 ? -3.633 -4.056 13.893 1.00 89.69 108 ALA A C 1
ATOM 793 O O . ALA A 1 108 ? -2.866 -4.818 14.484 1.00 89.69 108 ALA A O 1
ATOM 794 N N . ARG A 1 109 ? -3.219 -3.275 12.884 1.00 87.06 109 ARG A N 1
ATOM 795 C CA . ARG A 1 109 ? -1.817 -3.197 12.432 1.00 87.06 109 ARG A CA 1
ATOM 796 C C . ARG A 1 109 ? -0.880 -2.713 13.538 1.00 87.06 109 ARG A C 1
ATOM 798 O O . ARG A 1 109 ? 0.192 -3.284 13.722 1.00 87.06 109 ARG A O 1
ATOM 805 N N . ALA A 1 110 ? -1.281 -1.690 14.294 1.00 85.00 110 ALA A N 1
ATOM 806 C CA . ALA A 1 110 ? -0.495 -1.189 15.420 1.00 85.00 110 ALA A CA 1
ATOM 807 C C . ALA A 1 110 ? -0.304 -2.266 16.503 1.00 85.00 110 ALA A C 1
ATOM 809 O O . ALA A 1 110 ? 0.822 -2.488 16.945 1.00 85.00 110 ALA A O 1
ATOM 810 N N . HIS A 1 111 ? -1.369 -2.999 16.850 1.00 88.00 111 HIS A N 1
ATOM 811 C CA . HIS A 1 111 ? -1.303 -4.116 17.799 1.00 88.00 111 HIS A CA 1
ATOM 812 C C . HIS A 1 111 ? -0.388 -5.237 17.292 1.00 88.00 111 HIS A C 1
ATOM 814 O O . HIS A 1 111 ? 0.496 -5.685 18.016 1.00 88.00 111 HIS A O 1
ATOM 820 N N . ARG A 1 112 ? -0.538 -5.650 16.025 1.00 88.00 112 ARG A N 1
ATOM 821 C CA . ARG A 1 112 ? 0.325 -6.659 15.379 1.00 88.00 112 ARG A CA 1
ATOM 822 C C . ARG A 1 112 ? 1.800 -6.246 15.396 1.00 88.00 112 ARG A C 1
ATOM 824 O O . ARG A 1 112 ? 2.667 -7.087 15.613 1.00 88.00 112 ARG A O 1
ATOM 831 N N . LYS A 1 113 ? 2.096 -4.959 15.202 1.00 83.94 113 LYS A N 1
ATOM 832 C CA . LYS A 1 113 ? 3.461 -4.419 15.251 1.00 83.94 113 LYS A CA 1
ATOM 833 C C . LYS A 1 113 ? 4.065 -4.450 16.656 1.00 83.94 113 LYS A C 1
ATOM 835 O O . LYS A 1 113 ? 5.267 -4.667 16.789 1.00 83.94 113 LYS A O 1
ATOM 840 N N . GLU A 1 114 ? 3.257 -4.210 17.684 1.00 85.38 114 GLU A N 1
ATOM 841 C CA . GLU A 1 114 ? 3.713 -4.163 19.076 1.00 85.38 114 GLU A CA 1
ATOM 842 C C . GLU A 1 114 ? 3.841 -5.557 19.707 1.00 85.38 114 GLU A C 1
ATOM 844 O O . GLU A 1 114 ? 4.842 -5.842 20.365 1.00 85.38 114 GLU A O 1
ATOM 849 N N . PHE A 1 115 ? 2.862 -6.434 19.472 1.00 84.62 115 PHE A N 1
ATOM 850 C CA . PHE A 1 115 ? 2.733 -7.726 20.158 1.00 84.62 115 PHE A CA 1
ATOM 851 C C . PHE A 1 115 ? 3.012 -8.945 19.264 1.00 84.62 115 PHE A C 1
ATOM 853 O O . PHE A 1 115 ? 3.040 -10.071 19.753 1.00 84.62 115 PHE A O 1
ATOM 860 N N . GLY A 1 116 ? 3.266 -8.749 17.967 1.00 83.00 116 GLY A N 1
ATOM 861 C CA . GLY A 1 116 ? 3.538 -9.841 17.033 1.00 83.00 116 GLY A CA 1
ATOM 862 C C . GLY A 1 116 ? 2.312 -10.718 16.755 1.00 83.00 116 GLY A C 1
ATOM 863 O O . GLY A 1 116 ? 1.171 -10.257 16.781 1.00 83.00 116 GLY A O 1
ATOM 864 N N . GLU A 1 117 ? 2.554 -11.991 16.435 1.00 83.25 117 GLU A N 1
ATOM 865 C CA . GLU A 1 117 ? 1.510 -12.963 16.061 1.00 83.25 117 GLU A CA 1
ATOM 866 C C . GLU A 1 117 ? 0.922 -13.733 17.252 1.00 83.25 117 GLU A C 1
ATOM 868 O O . GLU A 1 117 ? 0.081 -14.607 17.054 1.00 83.25 117 GLU A O 1
ATOM 873 N N . ASP A 1 118 ? 1.364 -13.424 18.472 1.00 81.19 118 ASP A N 1
ATOM 874 C CA . ASP A 1 118 ? 0.975 -14.149 19.687 1.00 81.19 118 ASP A CA 1
ATOM 875 C C . ASP A 1 118 ? -0.511 -13.952 20.044 1.00 81.19 118 ASP A C 1
ATOM 877 O O . ASP A 1 118 ? -1.112 -14.805 20.700 1.00 81.19 118 ASP A O 1
ATOM 881 N N . ASP A 1 119 ? -1.106 -12.842 19.596 1.00 85.19 119 ASP A N 1
ATOM 882 C CA . ASP A 1 119 ? -2.506 -12.503 19.834 1.00 85.19 119 ASP A CA 1
ATOM 883 C C . ASP A 1 119 ? -3.367 -12.728 18.580 1.00 85.19 119 ASP A C 1
ATOM 885 O O . ASP A 1 119 ? -3.040 -12.298 17.465 1.00 85.19 119 ASP A O 1
ATOM 889 N N . GLY A 1 120 ? -4.534 -13.346 18.776 1.00 88.38 120 GLY A N 1
ATOM 890 C CA . GLY A 1 120 ? -5.542 -13.497 17.730 1.00 88.38 120 GLY A CA 1
ATOM 891 C C . GLY A 1 120 ? -6.279 -12.181 17.491 1.00 88.38 120 GLY A C 1
ATOM 892 O O . GLY A 1 120 ? -6.891 -11.646 18.412 1.00 88.38 120 GLY A O 1
ATOM 893 N N . LEU A 1 121 ? -6.258 -11.666 16.262 1.00 91.62 121 LEU A N 1
ATOM 894 C CA . LEU A 1 121 ? -6.931 -10.417 15.896 1.00 91.62 121 LEU A CA 1
ATOM 895 C C . LEU A 1 121 ? -8.126 -10.706 14.989 1.00 91.62 121 LEU A C 1
ATOM 897 O O . LEU A 1 121 ? -7.984 -11.379 13.969 1.00 91.62 121 LEU A O 1
ATOM 901 N N . TYR A 1 122 ? -9.286 -10.164 15.350 1.00 92.69 122 TYR A N 1
ATOM 902 C CA . TYR A 1 122 ? -10.529 -10.315 14.597 1.00 92.69 122 TYR A CA 1
ATOM 903 C C . TYR A 1 122 ? -11.214 -8.966 14.461 1.00 92.69 122 TYR A C 1
ATOM 905 O O . TYR A 1 122 ? -11.262 -8.174 15.407 1.00 92.69 122 TYR A O 1
ATOM 913 N N . TRP A 1 123 ? -11.786 -8.702 13.297 1.00 92.94 123 TRP A N 1
ATOM 914 C CA . TRP A 1 123 ? -12.660 -7.560 13.143 1.00 92.94 123 TRP A CA 1
ATOM 915 C C . TRP A 1 123 ? -14.060 -7.907 13.637 1.00 92.94 123 TRP A C 1
ATOM 917 O O . TRP A 1 123 ? -14.552 -9.016 13.445 1.00 92.94 123 TRP A O 1
ATOM 927 N N . MET A 1 124 ? -14.717 -6.941 14.268 1.00 90.94 124 MET A N 1
ATOM 928 C CA . MET A 1 124 ? -16.117 -7.038 14.649 1.00 90.94 124 MET A CA 1
ATOM 929 C C . MET A 1 124 ? -16.859 -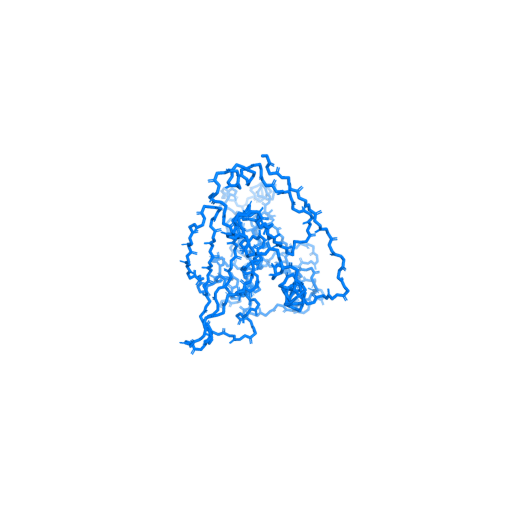5.796 14.181 1.00 90.94 124 MET A C 1
ATOM 931 O O . MET A 1 124 ? -16.365 -4.675 14.287 1.00 90.94 124 MET A O 1
ATOM 935 N N . GLN A 1 125 ? -18.060 -6.002 13.669 1.00 88.06 125 GLN A N 1
ATOM 936 C CA . GLN A 1 125 ? -18.934 -4.953 13.191 1.00 88.06 125 GLN A CA 1
ATOM 937 C C . GLN A 1 125 ? -20.314 -5.130 13.803 1.00 88.06 125 GLN A C 1
ATOM 939 O O . GLN A 1 125 ? -20.861 -6.230 13.813 1.00 88.06 125 GLN A O 1
ATOM 944 N N . VAL A 1 126 ? -20.874 -4.046 14.324 1.00 82.69 126 VAL A N 1
ATOM 945 C CA . VAL A 1 126 ? -22.238 -4.014 14.845 1.00 82.69 126 VAL A CA 1
ATOM 946 C C . VAL A 1 126 ? -23.034 -3.064 13.966 1.00 82.69 126 VAL A C 1
ATOM 948 O O . VAL A 1 126 ? -22.773 -1.864 13.943 1.00 82.69 126 VAL A O 1
ATOM 951 N N . SER A 1 127 ? -23.974 -3.610 13.203 1.00 74.19 127 SER A N 1
ATOM 952 C CA . SER A 1 127 ? -24.896 -2.816 12.380 1.00 74.19 127 SER A CA 1
ATOM 953 C C . SER A 1 127 ? -25.803 -1.929 13.239 1.00 74.19 127 SER A C 1
ATOM 955 O O . SER A 1 127 ? -25.969 -2.159 14.439 1.00 74.19 127 SER A O 1
ATOM 957 N N . ALA A 1 128 ? -26.451 -0.948 12.608 1.00 65.06 128 ALA A N 1
ATOM 958 C CA . ALA A 1 128 ? -27.426 -0.077 13.268 1.00 65.06 128 ALA A CA 1
ATOM 959 C C . ALA A 1 128 ? -28.625 -0.857 13.851 1.00 65.06 128 ALA A C 1
ATOM 961 O O . ALA A 1 128 ? -29.242 -0.428 14.823 1.00 65.06 128 ALA A O 1
ATOM 962 N N . GLU A 1 129 ? -28.941 -2.026 13.289 1.00 64.88 129 GLU A N 1
ATOM 963 C CA . GLU A 1 129 ? -29.983 -2.940 13.759 1.00 64.88 129 GLU A CA 1
ATOM 964 C C . GLU A 1 129 ? -29.507 -3.882 14.883 1.00 64.88 129 GLU A C 1
ATOM 966 O O . GLU A 1 129 ? -30.278 -4.718 15.359 1.00 64.88 129 GLU A O 1
ATOM 971 N N . GLY A 1 130 ? -28.242 -3.776 15.307 1.00 67.50 130 GLY A N 1
ATOM 972 C CA . GLY A 1 130 ? -27.650 -4.600 16.363 1.00 67.50 130 GLY A CA 1
ATOM 973 C C . GLY A 1 130 ? -27.206 -5.995 15.912 1.00 67.50 130 GLY A C 1
ATOM 974 O O . GLY A 1 130 ? -26.883 -6.836 16.752 1.00 67.50 130 GLY A O 1
ATOM 975 N N . VAL A 1 131 ? -27.173 -6.269 14.603 1.00 77.56 131 VAL A N 1
ATOM 976 C CA . VAL A 1 131 ? -26.565 -7.494 14.059 1.00 77.56 131 VAL A CA 1
ATOM 977 C C . VAL A 1 131 ? -25.051 -7.395 14.203 1.00 77.56 131 VAL A C 1
ATOM 979 O O . VAL A 1 131 ? -24.461 -6.410 13.756 1.00 77.56 131 VAL A O 1
ATOM 982 N N . VAL A 1 132 ? -24.454 -8.413 14.823 1.00 85.12 132 VAL A N 1
ATOM 983 C CA . VAL A 1 132 ? -23.009 -8.525 15.039 1.00 85.12 132 VAL A CA 1
ATOM 984 C C . VAL A 1 132 ? -22.410 -9.451 13.987 1.00 85.12 132 VAL A C 1
ATOM 986 O O . VAL A 1 132 ? -22.805 -10.612 13.884 1.00 85.12 132 VAL A O 1
ATOM 989 N N . GLU A 1 133 ? -21.424 -8.947 13.258 1.00 88.00 133 GLU A N 1
ATOM 990 C CA . GLU A 1 133 ? -20.581 -9.712 12.344 1.00 88.00 133 GLU A CA 1
ATOM 991 C C . GLU A 1 133 ? -19.148 -9.729 12.872 1.00 88.00 133 GLU A C 1
ATOM 993 O O . GLU A 1 133 ? -18.650 -8.725 13.381 1.00 88.00 133 GLU A O 1
ATOM 998 N N . VAL A 1 134 ? -18.492 -10.884 12.784 1.00 91.31 134 VAL A N 1
ATOM 999 C CA . VAL A 1 134 ? -17.101 -11.073 13.203 1.00 91.31 134 VAL A CA 1
ATOM 1000 C C . VAL A 1 134 ? -16.383 -11.847 12.113 1.00 91.31 134 VAL A C 1
ATOM 1002 O O . VAL A 1 134 ? -16.918 -12.846 11.625 1.00 91.31 134 VAL A O 1
ATOM 1005 N N . GLY A 1 135 ? -15.168 -11.432 11.782 1.00 91.31 135 GLY A N 1
ATOM 1006 C CA . GLY A 1 135 ? -14.297 -12.189 10.898 1.00 91.31 135 GLY A CA 1
ATOM 1007 C C . GLY A 1 135 ? -12.829 -12.013 11.233 1.00 91.31 135 GLY A C 1
ATOM 1008 O O . GLY A 1 135 ? -12.442 -11.262 12.128 1.00 91.31 135 GLY A O 1
ATOM 1009 N N . ASP A 1 136 ? -12.015 -12.783 10.536 1.00 89.62 136 ASP A N 1
ATOM 1010 C CA . ASP A 1 136 ? -10.570 -12.793 10.638 1.00 89.62 136 ASP A CA 1
ATOM 1011 C C . ASP A 1 136 ? -9.945 -11.752 9.712 1.00 89.62 136 ASP A C 1
ATOM 1013 O O . ASP A 1 136 ? -10.492 -11.405 8.663 1.00 89.62 136 ASP A O 1
ATOM 1017 N N . PHE A 1 137 ? -8.786 -11.248 10.124 1.00 85.81 137 PHE A N 1
ATOM 1018 C CA . PHE A 1 137 ? -7.913 -10.517 9.220 1.00 85.81 137 PHE A CA 1
ATOM 1019 C C . PHE A 1 137 ? -7.142 -11.496 8.337 1.00 85.81 137 PHE A C 1
ATOM 1021 O O . PHE A 1 137 ? -6.609 -12.499 8.823 1.00 85.81 137 PHE A O 1
ATOM 1028 N N . GLY A 1 138 ? -7.028 -11.168 7.053 1.00 73.81 138 GLY A N 1
ATOM 1029 C CA . GLY A 1 138 ? -6.111 -11.843 6.144 1.00 73.81 138 GLY A CA 1
ATOM 1030 C C . GLY A 1 138 ? -4.664 -11.704 6.623 1.00 73.81 138 GLY A C 1
ATOM 1031 O O . GLY A 1 138 ? -4.276 -10.679 7.187 1.00 73.81 138 GLY A O 1
ATOM 1032 N N . GLY A 1 139 ? -3.844 -12.737 6.400 1.00 65.75 139 GLY A N 1
ATOM 1033 C CA . GLY A 1 139 ? -2.447 -12.755 6.856 1.00 65.75 139 GLY A CA 1
ATOM 1034 C C . GLY A 1 139 ? -1.604 -11.584 6.335 1.00 65.75 139 GLY A C 1
ATOM 1035 O O . GLY A 1 139 ? -0.643 -11.197 6.982 1.00 65.75 139 GLY A O 1
ATOM 1036 N N . ASP A 1 140 ? -1.985 -10.990 5.206 1.00 68.50 140 ASP A N 1
ATOM 1037 C CA . ASP A 1 140 ? -1.345 -9.835 4.576 1.00 68.50 140 ASP A CA 1
ATOM 1038 C C . ASP A 1 140 ? -1.992 -8.480 4.920 1.00 68.50 140 ASP A C 1
ATOM 1040 O O . ASP A 1 140 ? -1.373 -7.442 4.696 1.00 68.50 140 ASP A O 1
ATOM 1044 N N . GLU A 1 141 ? -3.202 -8.460 5.485 1.00 72.56 141 GLU A N 1
ATOM 1045 C CA . GLU A 1 141 ? -3.944 -7.226 5.812 1.00 72.56 141 GLU A CA 1
ATOM 1046 C C . GLU A 1 141 ? -3.358 -6.480 7.021 1.00 72.56 141 GLU A C 1
ATOM 1048 O O . GLU A 1 141 ? -3.524 -5.262 7.176 1.00 72.56 141 GLU A O 1
ATOM 1053 N N . LEU A 1 142 ? -2.669 -7.226 7.887 1.00 77.50 142 LEU A N 1
ATOM 1054 C CA . LEU A 1 142 ? -2.062 -6.729 9.119 1.00 77.50 142 LEU A CA 1
ATOM 1055 C C . LEU A 1 142 ? -0.557 -6.483 9.005 1.00 77.50 142 LEU A C 1
ATOM 1057 O O . LEU A 1 142 ? 0.038 -5.928 9.930 1.00 77.50 142 LEU A O 1
ATOM 1061 N N . GLU A 1 143 ? 0.059 -6.878 7.893 1.00 70.19 143 GLU A N 1
ATOM 1062 C CA . GLU A 1 143 ? 1.460 -6.571 7.633 1.00 70.19 143 GLU A CA 1
ATOM 1063 C C . GLU A 1 143 ? 1.595 -5.126 7.142 1.00 70.19 143 GLU A C 1
ATOM 1065 O O . GLU A 1 143 ? 0.795 -4.644 6.335 1.00 70.19 143 GLU A O 1
ATOM 1070 N N . GLU A 1 144 ? 2.626 -4.409 7.607 1.00 62.44 144 GLU A N 1
ATOM 1071 C CA . GLU A 1 144 ? 2.992 -3.154 6.948 1.00 62.44 144 GLU A CA 1
ATOM 1072 C C . GLU A 1 144 ? 3.288 -3.464 5.473 1.00 62.44 144 GLU A C 1
ATOM 1074 O O . GLU A 1 144 ? 4.015 -4.424 5.184 1.00 62.44 144 GLU A O 1
ATOM 1079 N N . PRO A 1 145 ? 2.734 -2.693 4.515 1.00 64.06 145 PRO A N 1
ATOM 1080 C CA . PRO A 1 145 ? 3.035 -2.913 3.116 1.00 64.06 145 PRO A CA 1
ATOM 1081 C C . PRO A 1 145 ? 4.546 -2.803 2.947 1.00 64.06 145 PRO A C 1
ATOM 1083 O O . PRO A 1 145 ? 5.130 -1.744 3.159 1.00 64.06 145 PRO A O 1
ATOM 1086 N N . SER A 1 146 ? 5.180 -3.926 2.600 1.00 79.56 146 SER A N 1
ATOM 1087 C CA . SER A 1 146 ? 6.623 -3.967 2.371 1.00 79.56 146 SER A CA 1
ATOM 1088 C C . SER A 1 146 ? 7.022 -2.810 1.455 1.00 79.56 146 SER A C 1
ATOM 1090 O O . SER A 1 146 ? 6.311 -2.537 0.481 1.00 79.56 146 SER A O 1
ATOM 1092 N N . LEU A 1 147 ? 8.167 -2.182 1.714 1.00 87.12 147 LEU A N 1
ATOM 1093 C CA . LEU A 1 147 ? 8.684 -1.082 0.895 1.00 87.12 147 LEU A CA 1
ATOM 1094 C C . LEU A 1 147 ? 8.636 -1.408 -0.611 1.00 87.12 147 LEU A C 1
ATOM 1096 O O . LEU A 1 147 ? 8.277 -0.563 -1.424 1.00 87.12 147 LEU A O 1
ATOM 1100 N N . ALA A 1 148 ? 8.900 -2.663 -0.985 1.00 89.31 148 ALA A N 1
ATOM 1101 C CA . ALA A 1 148 ? 8.789 -3.141 -2.359 1.00 89.31 148 ALA A CA 1
ATOM 1102 C C . ALA A 1 148 ? 7.367 -3.010 -2.948 1.00 89.31 148 ALA A C 1
ATOM 1104 O O . ALA A 1 148 ? 7.217 -2.553 -4.081 1.00 89.31 148 ALA A O 1
ATOM 1105 N N . ARG A 1 149 ? 6.312 -3.351 -2.189 1.00 87.75 149 ARG A N 1
ATOM 1106 C CA . ARG A 1 149 ? 4.906 -3.162 -2.608 1.00 87.75 149 ARG A CA 1
ATOM 1107 C C . ARG A 1 149 ? 4.576 -1.685 -2.807 1.00 87.75 149 ARG A C 1
ATOM 1109 O O . ARG A 1 149 ? 3.901 -1.346 -3.778 1.00 87.75 149 ARG A O 1
ATOM 1116 N N . GLU A 1 150 ? 5.064 -0.812 -1.928 1.00 89.38 150 GLU A N 1
ATOM 1117 C CA . GLU A 1 150 ? 4.838 0.629 -2.072 1.00 89.38 150 GLU A CA 1
ATOM 1118 C C . GLU A 1 150 ? 5.533 1.181 -3.326 1.00 89.38 150 GLU A C 1
ATOM 1120 O O . GLU A 1 150 ? 4.920 1.903 -4.114 1.00 89.38 150 GLU A O 1
ATOM 1125 N N . VAL A 1 151 ? 6.776 0.762 -3.580 1.00 92.62 151 VAL A N 1
ATOM 1126 C CA . VAL A 1 151 ? 7.511 1.118 -4.802 1.00 92.62 151 VAL A CA 1
ATOM 1127 C C . VAL A 1 151 ? 6.770 0.652 -6.060 1.00 92.62 151 VAL A C 1
ATOM 1129 O O . VAL A 1 151 ? 6.610 1.432 -7.000 1.00 92.62 151 VAL A O 1
ATOM 1132 N N . VAL A 1 152 ? 6.253 -0.582 -6.079 1.00 91.25 152 VAL A N 1
ATOM 1133 C CA . VAL A 1 152 ? 5.435 -1.091 -7.197 1.00 91.25 152 VAL A CA 1
ATOM 1134 C C . VAL A 1 152 ? 4.181 -0.239 -7.406 1.00 91.25 152 VAL A C 1
ATOM 1136 O O . VAL A 1 152 ? 3.861 0.112 -8.542 1.00 91.25 152 VAL A O 1
ATOM 1139 N N . SER A 1 153 ? 3.493 0.141 -6.327 1.00 87.56 153 SER A N 1
ATOM 1140 C CA . SER A 1 153 ? 2.319 1.018 -6.396 1.00 87.56 153 SER A CA 1
ATOM 1141 C C . SER A 1 153 ? 2.653 2.363 -7.053 1.00 87.56 153 SER A C 1
ATOM 1143 O O . SER A 1 153 ? 1.968 2.804 -7.981 1.00 87.56 153 SER A O 1
ATOM 1145 N N . ARG A 1 154 ? 3.773 2.978 -6.662 1.00 91.31 154 ARG A N 1
ATOM 1146 C CA . ARG A 1 154 ? 4.238 4.243 -7.247 1.00 91.31 154 ARG A CA 1
ATOM 1147 C C . ARG A 1 154 ? 4.653 4.105 -8.709 1.00 91.31 154 ARG A C 1
ATOM 1149 O O . ARG A 1 154 ? 4.320 4.964 -9.525 1.00 91.31 154 ARG A O 1
ATOM 1156 N N . PHE A 1 155 ? 5.264 2.987 -9.098 1.00 92.69 155 PHE A N 1
ATOM 1157 C CA . PHE A 1 155 ? 5.494 2.693 -10.515 1.00 92.69 155 PHE A CA 1
ATOM 1158 C C . PHE A 1 155 ? 4.192 2.572 -11.313 1.00 92.69 155 PHE A C 1
ATOM 1160 O O . PHE A 1 155 ? 4.113 3.068 -12.443 1.00 92.69 155 PHE A O 1
ATOM 1167 N N . HIS A 1 156 ? 3.144 1.965 -10.750 1.00 88.06 156 HIS A N 1
ATOM 1168 C CA . HIS A 1 156 ? 1.833 1.923 -11.400 1.00 88.06 156 HIS A CA 1
ATOM 1169 C C . HIS A 1 156 ? 1.234 3.319 -11.575 1.00 88.06 156 HIS A C 1
ATOM 1171 O O . HIS A 1 156 ? 0.720 3.606 -12.663 1.00 88.06 156 HIS A O 1
ATOM 1177 N N . ALA A 1 157 ? 1.402 4.195 -10.580 1.00 87.69 157 ALA A N 1
ATOM 1178 C CA . ALA A 1 157 ? 1.038 5.611 -1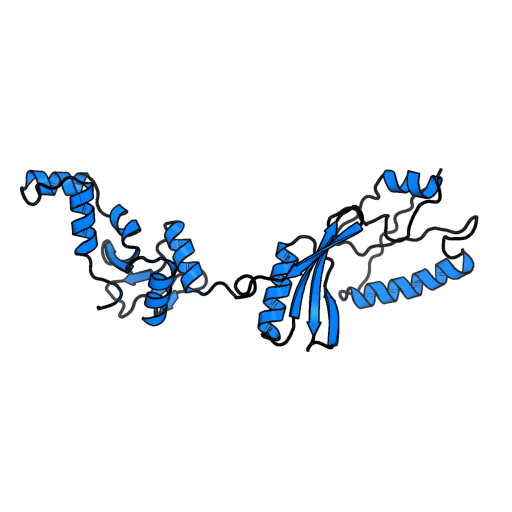0.648 1.00 87.69 157 ALA A CA 1
ATOM 1179 C C . ALA A 1 157 ? 1.891 6.429 -11.645 1.00 87.69 157 ALA A C 1
ATOM 1181 O O . ALA A 1 157 ? 1.533 7.555 -11.982 1.00 87.69 157 ALA A O 1
ATOM 1182 N N . GLY A 1 158 ? 2.978 5.856 -12.176 1.00 87.50 158 GLY A N 1
ATOM 1183 C CA . GLY A 1 158 ? 3.871 6.508 -13.138 1.00 87.50 158 GLY A CA 1
ATOM 1184 C C . GLY A 1 158 ? 4.966 7.358 -12.492 1.00 87.50 158 GLY A C 1
ATOM 1185 O O . GLY A 1 158 ? 5.645 8.113 -13.190 1.00 87.50 158 GLY A O 1
ATOM 1186 N N . GLU A 1 159 ? 5.152 7.240 -11.179 1.00 90.88 159 GLU A N 1
ATOM 1187 C CA . GLU A 1 159 ? 6.224 7.914 -10.456 1.00 90.88 159 GLU A CA 1
ATOM 1188 C C . GLU A 1 159 ? 7.582 7.253 -10.729 1.00 90.88 159 GLU A C 1
ATOM 1190 O O . GLU A 1 159 ? 7.685 6.064 -11.043 1.00 90.88 159 GLU A O 1
ATOM 1195 N N . ARG A 1 160 ? 8.650 8.044 -10.599 1.00 92.06 160 ARG A N 1
ATOM 1196 C CA . ARG A 1 160 ? 10.037 7.612 -10.813 1.00 92.06 160 ARG A CA 1
ATOM 1197 C C . ARG A 1 160 ? 10.797 7.709 -9.500 1.00 92.06 160 ARG A C 1
ATOM 1199 O O . ARG A 1 160 ? 11.500 8.683 -9.258 1.00 92.06 160 ARG A O 1
ATOM 1206 N N . VAL A 1 161 ? 10.613 6.702 -8.658 1.00 94.19 161 VAL A N 1
ATOM 1207 C CA . VAL A 1 161 ? 11.100 6.725 -7.272 1.00 94.19 161 VAL A CA 1
ATOM 1208 C C . VAL A 1 161 ? 12.537 6.235 -7.115 1.00 94.19 161 VAL A C 1
ATOM 1210 O O . VAL A 1 161 ? 13.193 6.603 -6.150 1.00 94.19 161 VAL A O 1
ATOM 1213 N N . ILE A 1 162 ? 13.065 5.450 -8.065 1.00 96.25 162 ILE A N 1
ATOM 1214 C CA . ILE A 1 162 ? 14.458 4.979 -8.037 1.00 96.25 162 ILE A CA 1
ATOM 1215 C C . ILE A 1 162 ? 15.284 5.698 -9.103 1.00 96.25 162 ILE A C 1
ATOM 1217 O O . ILE A 1 162 ? 15.022 5.562 -10.304 1.00 96.25 162 ILE A O 1
ATOM 1221 N N . SER A 1 163 ? 16.324 6.414 -8.674 1.00 95.25 163 SER A N 1
ATOM 1222 C CA . SER A 1 163 ? 17.203 7.159 -9.575 1.00 95.25 163 SER A CA 1
ATOM 1223 C C . SER A 1 163 ? 18.669 7.168 -9.136 1.00 95.25 163 SER A C 1
ATOM 1225 O O . SER A 1 163 ? 19.007 6.897 -7.985 1.00 95.25 163 SER A O 1
ATOM 1227 N N . ARG A 1 164 ? 19.567 7.447 -10.080 1.00 95.00 164 ARG A N 1
ATOM 1228 C CA . ARG A 1 164 ? 21.002 7.614 -9.850 1.00 95.00 164 ARG A CA 1
ATOM 1229 C C . ARG A 1 164 ? 21.531 8.753 -10.719 1.00 95.00 164 ARG A C 1
ATOM 1231 O O . ARG A 1 164 ? 21.599 8.605 -11.940 1.00 95.00 164 ARG A O 1
ATOM 1238 N N . PRO A 1 165 ? 21.943 9.886 -10.129 1.00 90.75 165 PRO A N 1
ATOM 1239 C CA . PRO A 1 165 ? 22.722 10.889 -10.845 1.00 90.75 165 PRO A CA 1
ATOM 1240 C C . PRO A 1 165 ? 24.055 10.297 -11.319 1.00 90.75 165 PRO A C 1
ATOM 1242 O O . PRO A 1 165 ? 24.649 9.484 -10.616 1.00 90.75 165 PRO A O 1
ATOM 1245 N N . ALA A 1 166 ? 24.595 10.762 -12.446 1.00 83.19 166 ALA A N 1
ATOM 1246 C CA . ALA A 1 166 ? 25.873 10.276 -12.987 1.00 83.19 166 ALA A CA 1
ATOM 1247 C C . ALA A 1 166 ? 27.066 10.403 -12.012 1.00 83.19 166 ALA A C 1
ATOM 1249 O O . ALA A 1 166 ? 28.072 9.712 -12.160 1.00 83.19 166 ALA A O 1
ATOM 1250 N N . SER A 1 167 ? 26.973 11.292 -11.020 1.00 82.19 167 SER A N 1
ATOM 1251 C CA . SER A 1 167 ? 27.978 11.475 -9.968 1.00 82.19 167 SER A CA 1
ATOM 1252 C C . SER A 1 167 ? 27.828 10.523 -8.775 1.00 82.19 167 SER A C 1
ATOM 1254 O O . SER A 1 167 ? 28.696 10.520 -7.904 1.00 82.19 167 SER A O 1
ATOM 1256 N N . ALA A 1 168 ? 26.732 9.764 -8.687 1.00 86.94 168 ALA A N 1
ATOM 1257 C CA . ALA A 1 168 ? 26.425 8.892 -7.559 1.00 86.94 168 ALA A CA 1
ATOM 1258 C C . ALA A 1 168 ? 26.898 7.451 -7.807 1.00 86.94 168 ALA A C 1
ATOM 1260 O O . ALA A 1 168 ? 26.851 6.931 -8.920 1.00 86.94 168 ALA A O 1
ATOM 1261 N N . SER A 1 169 ? 27.355 6.788 -6.743 1.00 87.12 169 SER A N 1
ATOM 1262 C CA . SER A 1 169 ? 27.877 5.416 -6.800 1.00 87.12 169 SER A CA 1
ATOM 1263 C C . SER A 1 169 ? 26.794 4.336 -6.725 1.00 87.12 169 SER A C 1
ATOM 1265 O O . SER A 1 169 ? 27.048 3.194 -7.104 1.00 87.12 169 SER A O 1
ATOM 1267 N N . CYS A 1 170 ? 25.595 4.673 -6.250 1.00 90.31 170 CYS A N 1
ATOM 1268 C CA . CYS A 1 170 ? 24.479 3.747 -6.069 1.00 90.31 170 CYS A CA 1
ATOM 1269 C C . CYS A 1 170 ? 23.147 4.396 -6.464 1.00 90.31 170 CYS A C 1
ATOM 1271 O O . CYS A 1 170 ? 23.068 5.615 -6.621 1.00 90.31 170 CYS A O 1
ATOM 1273 N N . PHE A 1 171 ? 22.131 3.560 -6.680 1.00 94.62 171 PHE A N 1
ATOM 1274 C CA . PHE A 1 171 ? 20.758 4.018 -6.871 1.00 94.62 171 PHE A CA 1
ATOM 1275 C C . PHE A 1 171 ? 20.162 4.435 -5.530 1.00 94.62 171 PHE A C 1
ATOM 1277 O O . PHE A 1 171 ? 20.387 3.772 -4.519 1.00 94.62 171 PHE A O 1
ATOM 1284 N N . MET A 1 172 ? 19.396 5.517 -5.554 1.00 95.19 172 MET A N 1
ATOM 1285 C CA . MET A 1 172 ? 18.671 6.057 -4.415 1.00 95.19 172 MET A CA 1
ATOM 1286 C C . MET A 1 172 ? 17.173 5.899 -4.660 1.00 95.19 172 MET A C 1
ATOM 1288 O O . MET A 1 172 ? 16.704 6.058 -5.789 1.00 95.19 172 MET A O 1
ATOM 1292 N N . LEU A 1 173 ? 16.445 5.569 -3.602 1.00 94.62 173 LEU A N 1
ATOM 1293 C CA . LEU A 1 173 ? 14.996 5.531 -3.544 1.00 94.62 173 LEU A CA 1
ATOM 1294 C C . LEU A 1 173 ? 14.506 6.787 -2.826 1.00 94.62 173 LEU A C 1
ATOM 1296 O O . LEU A 1 173 ? 14.938 7.034 -1.702 1.00 94.62 173 LEU A O 1
ATOM 1300 N N . ASP A 1 174 ? 13.598 7.525 -3.454 1.00 92.94 174 ASP A N 1
ATOM 1301 C CA . ASP A 1 174 ? 12.905 8.677 -2.874 1.00 92.94 174 ASP A CA 1
ATOM 1302 C C . ASP A 1 174 ? 11.403 8.380 -2.765 1.00 92.94 174 ASP A C 1
ATOM 1304 O O . ASP A 1 174 ? 10.709 8.244 -3.777 1.00 92.94 174 ASP A O 1
ATOM 1308 N N . MET A 1 175 ? 10.914 8.266 -1.528 1.00 87.88 175 MET A N 1
ATOM 1309 C CA . MET A 1 175 ? 9.493 8.064 -1.209 1.00 87.88 175 MET A CA 1
ATOM 1310 C C . MET A 1 175 ? 8.841 9.327 -0.613 1.00 87.88 175 MET A C 1
ATOM 1312 O O . MET A 1 175 ? 7.662 9.303 -0.249 1.00 87.88 175 MET A O 1
ATOM 1316 N N . GLY A 1 176 ? 9.558 10.456 -0.565 1.00 82.56 176 GLY A N 1
ATOM 1317 C CA . GLY A 1 176 ? 9.091 11.729 -0.003 1.00 82.56 176 GLY A CA 1
ATOM 1318 C C . GLY A 1 176 ? 9.422 11.953 1.479 1.00 82.56 176 GLY A C 1
ATOM 1319 O O . GLY A 1 176 ? 9.257 13.067 1.974 1.00 82.56 176 GLY A O 1
ATOM 1320 N N . ASP A 1 177 ? 9.923 10.937 2.179 1.00 77.69 177 ASP A N 1
ATOM 1321 C CA . ASP A 1 177 ? 10.433 10.986 3.557 1.00 77.69 177 ASP A CA 1
ATOM 1322 C C . ASP A 1 177 ? 11.974 11.029 3.632 1.00 77.69 177 ASP A C 1
ATOM 1324 O O . ASP A 1 177 ? 12.552 11.169 4.713 1.00 77.69 177 ASP A O 1
ATOM 1328 N N . GLY A 1 178 ? 12.641 10.983 2.477 1.00 80.56 178 GLY A N 1
ATOM 1329 C CA . GLY A 1 178 ? 14.089 11.077 2.324 1.00 80.56 178 GLY A CA 1
ATOM 1330 C C . GLY A 1 178 ? 14.615 10.158 1.223 1.00 80.56 178 GLY A C 1
ATOM 1331 O O . GLY A 1 178 ? 13.916 9.273 0.736 1.00 80.56 178 GLY A O 1
ATOM 1332 N N . GLU A 1 179 ? 15.878 10.360 0.841 1.00 88.31 179 GLU A N 1
ATOM 1333 C CA . GLU A 1 179 ? 16.570 9.469 -0.092 1.00 88.31 179 GLU A CA 1
ATOM 1334 C C . GLU A 1 179 ? 17.308 8.361 0.670 1.00 88.31 179 GLU A C 1
ATOM 1336 O O . GLU A 1 179 ? 18.127 8.640 1.551 1.00 88.31 179 GLU A O 1
ATOM 1341 N N . GLN A 1 180 ? 17.080 7.101 0.294 1.00 90.75 180 GLN A N 1
ATOM 1342 C CA . GLN A 1 180 ? 17.784 5.943 0.857 1.00 90.75 180 GLN A CA 1
ATOM 1343 C C . GLN A 1 180 ? 18.461 5.093 -0.229 1.00 90.75 180 GLN A C 1
ATOM 1345 O O . GLN A 1 180 ? 17.928 4.971 -1.331 1.00 90.75 180 GLN A O 1
ATOM 1350 N N . PRO A 1 181 ? 19.637 4.495 0.037 1.00 92.19 181 PRO A N 1
ATOM 1351 C CA . PRO A 1 181 ? 20.314 3.655 -0.944 1.00 92.19 181 PRO A CA 1
ATOM 1352 C C . PRO A 1 181 ? 19.516 2.376 -1.221 1.00 92.19 181 PRO A C 1
ATOM 1354 O O . PRO A 1 181 ? 19.063 1.691 -0.306 1.00 92.19 181 PRO A O 1
ATOM 1357 N N . VAL A 1 182 ? 19.390 2.029 -2.498 1.00 92.81 182 VAL A N 1
ATOM 1358 C CA . VAL A 1 182 ? 18.663 0.843 -2.960 1.00 92.81 182 VAL A CA 1
ATOM 1359 C C . VAL A 1 182 ? 19.549 -0.394 -2.844 1.00 92.81 182 VAL A C 1
ATOM 1361 O O . VAL A 1 182 ? 20.651 -0.438 -3.398 1.00 92.81 182 VAL A O 1
ATOM 1364 N N . SER A 1 183 ? 19.057 -1.419 -2.146 1.00 91.38 183 SER A N 1
ATOM 1365 C CA . SER A 1 183 ? 19.708 -2.728 -2.055 1.00 91.38 183 SER A CA 1
ATOM 1366 C C . SER A 1 183 ? 19.302 -3.649 -3.212 1.00 91.38 183 SER A C 1
ATOM 1368 O O . SER A 1 183 ? 18.265 -3.468 -3.850 1.00 91.38 183 SER A O 1
ATOM 1370 N N . MET A 1 184 ? 20.115 -4.677 -3.474 1.00 91.38 184 MET A N 1
ATOM 1371 C CA . MET A 1 184 ? 19.784 -5.698 -4.479 1.00 91.38 184 MET A CA 1
ATOM 1372 C C . MET A 1 184 ? 18.599 -6.572 -4.059 1.00 91.38 184 MET A C 1
ATOM 1374 O O . MET A 1 184 ? 17.853 -7.021 -4.926 1.00 91.38 184 MET A O 1
ATOM 1378 N N . ASP A 1 185 ? 18.412 -6.776 -2.755 1.00 89.62 185 ASP A N 1
ATOM 1379 C CA . ASP A 1 185 ? 17.278 -7.530 -2.215 1.00 89.62 185 ASP A CA 1
ATOM 1380 C C . ASP A 1 185 ? 15.967 -6.785 -2.486 1.00 89.62 185 ASP A C 1
ATOM 1382 O O . ASP A 1 185 ? 15.032 -7.371 -3.019 1.00 89.62 185 ASP A O 1
ATOM 1386 N N . LEU A 1 186 ? 15.945 -5.460 -2.285 1.00 91.38 186 LEU A N 1
ATOM 1387 C CA . LEU A 1 186 ? 14.780 -4.636 -2.610 1.00 91.38 186 LEU A CA 1
ATOM 1388 C C . LEU A 1 186 ? 14.428 -4.708 -4.105 1.00 91.38 186 LEU A C 1
ATOM 1390 O O . LEU A 1 186 ? 13.258 -4.814 -4.462 1.00 91.38 186 LEU A O 1
ATOM 1394 N N . ILE A 1 187 ? 15.431 -4.684 -4.989 1.00 93.69 187 ILE A N 1
ATOM 1395 C CA . ILE A 1 187 ? 15.219 -4.872 -6.433 1.00 93.69 187 ILE A CA 1
ATOM 1396 C C . ILE A 1 187 ? 14.598 -6.245 -6.719 1.00 93.69 187 ILE A C 1
ATOM 1398 O O . ILE A 1 187 ? 13.652 -6.324 -7.500 1.00 93.69 187 ILE A O 1
ATOM 1402 N N . ALA A 1 188 ? 15.095 -7.311 -6.088 1.00 90.62 188 ALA A N 1
ATOM 1403 C CA . ALA A 1 188 ? 14.556 -8.657 -6.264 1.00 90.62 188 ALA A CA 1
ATOM 1404 C C . ALA A 1 188 ? 13.105 -8.773 -5.765 1.00 90.62 188 ALA A C 1
ATOM 1406 O O . ALA A 1 188 ? 12.277 -9.370 -6.452 1.00 90.62 188 ALA A O 1
ATOM 1407 N N . ASP A 1 189 ? 12.785 -8.151 -4.630 1.00 90.00 189 ASP A N 1
ATOM 1408 C CA . ASP A 1 189 ? 11.431 -8.127 -4.073 1.00 90.00 189 ASP A CA 1
ATOM 1409 C C . ASP A 1 189 ? 10.459 -7.380 -4.996 1.00 90.00 189 ASP A C 1
ATOM 1411 O O . ASP A 1 189 ? 9.361 -7.866 -5.274 1.00 90.00 189 ASP A O 1
ATOM 1415 N N . ILE A 1 190 ? 10.874 -6.232 -5.548 1.00 93.31 190 ILE A N 1
ATOM 1416 C CA . ILE A 1 190 ? 10.069 -5.473 -6.515 1.00 93.31 190 ILE A CA 1
ATOM 1417 C C . ILE A 1 190 ? 9.813 -6.302 -7.782 1.00 93.31 190 ILE A C 1
ATOM 1419 O O . ILE A 1 190 ? 8.675 -6.347 -8.258 1.00 93.31 190 ILE A O 1
ATOM 1423 N N . GLU A 1 191 ? 10.833 -6.970 -8.334 1.00 92.69 191 GLU A N 1
ATOM 1424 C CA . GLU A 1 191 ? 10.667 -7.866 -9.493 1.00 92.69 191 GLU A CA 1
ATOM 1425 C C . GLU A 1 191 ? 9.717 -9.032 -9.168 1.00 92.69 191 GLU A C 1
ATOM 1427 O O . GLU A 1 191 ? 8.880 -9.398 -9.995 1.00 92.69 191 GLU A O 1
ATOM 1432 N N . GLY A 1 192 ? 9.808 -9.591 -7.957 1.00 87.12 192 GLY A N 1
ATOM 1433 C CA . GLY A 1 192 ? 8.941 -10.670 -7.484 1.00 87.12 192 GLY A CA 1
ATOM 1434 C C . GLY A 1 192 ? 7.473 -10.258 -7.355 1.00 87.12 192 GLY A C 1
ATOM 1435 O O . GLY A 1 192 ? 6.590 -11.027 -7.725 1.00 87.12 192 GLY A O 1
ATOM 1436 N N . ILE A 1 193 ? 7.209 -9.039 -6.878 1.00 87.06 193 ILE A N 1
ATOM 1437 C CA . ILE A 1 193 ? 5.849 -8.509 -6.700 1.00 87.06 193 ILE A CA 1
ATOM 1438 C C . ILE A 1 193 ? 5.246 -8.043 -8.029 1.00 87.06 193 ILE A C 1
ATOM 1440 O O . ILE A 1 193 ? 4.075 -8.303 -8.303 1.00 87.06 193 ILE A O 1
ATOM 1444 N N . SER A 1 194 ? 6.022 -7.334 -8.851 1.00 88.62 194 SER A N 1
ATOM 1445 C CA . SER A 1 194 ? 5.545 -6.794 -10.132 1.00 88.62 194 SER A CA 1
ATOM 1446 C C . SER A 1 194 ? 5.471 -7.842 -11.242 1.00 88.62 194 SER A C 1
ATOM 1448 O O . SER A 1 194 ? 4.778 -7.625 -12.233 1.00 88.62 194 SER A O 1
ATOM 1450 N N . TYR A 1 195 ? 6.173 -8.971 -11.091 1.00 89.69 195 TYR A N 1
ATOM 1451 C CA . TYR A 1 195 ? 6.407 -9.959 -12.150 1.00 89.69 195 TYR A CA 1
ATOM 1452 C C . TYR A 1 195 ? 7.063 -9.357 -13.404 1.00 89.69 195 TYR A C 1
ATOM 1454 O O . TYR A 1 195 ? 6.955 -9.902 -14.506 1.00 89.69 195 TYR A O 1
ATOM 1462 N N . GLU A 1 196 ? 7.770 -8.239 -13.241 1.00 91.88 196 GLU A N 1
ATOM 1463 C CA . GLU A 1 196 ? 8.466 -7.534 -14.307 1.00 91.88 196 GLU A CA 1
ATOM 1464 C C . GLU A 1 196 ? 9.959 -7.431 -14.010 1.00 91.88 196 GLU A C 1
ATOM 1466 O O . GLU A 1 196 ? 10.381 -7.254 -12.873 1.00 91.88 196 GLU A O 1
ATOM 1471 N N . THR A 1 197 ? 10.781 -7.504 -15.059 1.00 93.38 197 THR A N 1
ATOM 1472 C CA . THR A 1 197 ? 12.203 -7.161 -14.943 1.00 93.38 197 THR A CA 1
ATOM 1473 C C . THR A 1 197 ? 12.350 -5.651 -14.828 1.00 93.38 197 THR A C 1
ATOM 1475 O O . THR A 1 197 ? 11.791 -4.905 -15.640 1.00 93.38 197 THR A O 1
ATOM 1478 N N . LEU A 1 198 ? 13.152 -5.208 -13.863 1.00 95.50 198 LEU A N 1
ATOM 1479 C CA . LEU A 1 198 ? 13.515 -3.806 -13.736 1.00 95.50 198 LEU A CA 1
ATOM 1480 C C . LEU A 1 198 ? 14.684 -3.476 -14.672 1.00 95.50 198 LEU A C 1
ATOM 1482 O O . LEU A 1 198 ? 15.714 -4.158 -14.691 1.00 95.50 198 LEU A O 1
ATOM 1486 N N . VAL A 1 199 ? 14.530 -2.410 -15.452 1.00 95.94 199 VAL A N 1
ATOM 1487 C CA . VAL A 1 199 ? 15.515 -1.935 -16.431 1.00 95.94 199 VAL A CA 1
ATOM 1488 C C . VAL A 1 199 ? 15.985 -0.526 -16.094 1.00 95.94 199 VAL A C 1
ATOM 1490 O O . VAL A 1 199 ? 15.276 0.249 -15.453 1.00 95.94 199 VAL A O 1
ATOM 1493 N N . ILE A 1 200 ? 17.196 -0.203 -16.537 1.00 95.19 200 ILE A N 1
ATOM 1494 C CA . ILE A 1 200 ? 17.829 1.096 -16.346 1.00 95.19 200 ILE A CA 1
ATOM 1495 C C . ILE A 1 200 ? 17.624 1.926 -17.612 1.00 95.19 200 ILE A C 1
ATOM 1497 O O . ILE A 1 200 ? 18.019 1.516 -18.705 1.00 95.19 200 ILE A O 1
ATOM 1501 N N . VAL A 1 201 ? 17.036 3.109 -17.457 1.00 93.69 201 VAL A N 1
ATOM 1502 C CA . VAL A 1 201 ? 16.842 4.087 -18.531 1.00 93.69 201 VAL A CA 1
ATOM 1503 C C . VAL A 1 201 ? 17.638 5.344 -18.213 1.00 93.69 201 VAL A C 1
ATOM 1505 O O . VAL A 1 201 ? 17.564 5.864 -17.103 1.00 93.69 201 VAL A O 1
ATOM 1508 N N . GLN A 1 202 ? 18.384 5.853 -19.191 1.00 91.62 202 GLN A N 1
ATOM 1509 C CA . GLN A 1 202 ? 19.129 7.100 -19.057 1.00 91.62 202 GLN A CA 1
ATOM 1510 C C . GLN A 1 202 ? 18.325 8.278 -19.621 1.00 91.62 202 GLN A C 1
ATOM 1512 O O . GLN A 1 202 ? 17.916 8.260 -20.781 1.00 91.62 202 GLN A O 1
ATOM 1517 N N . GLU A 1 203 ? 18.162 9.336 -18.828 1.00 89.81 203 GLU A N 1
ATOM 1518 C CA . GLU A 1 203 ? 17.579 10.609 -19.254 1.00 89.81 203 GLU A CA 1
ATOM 1519 C C . GLU A 1 203 ? 18.505 11.760 -18.832 1.00 89.81 203 GLU A C 1
ATOM 1521 O O . GLU A 1 203 ? 18.626 12.121 -17.660 1.00 89.81 203 GLU A O 1
ATOM 1526 N N . GLY A 1 204 ? 19.226 12.322 -19.804 1.00 88.69 204 GLY A N 1
ATOM 1527 C CA . GLY A 1 204 ? 20.266 13.314 -19.535 1.00 88.69 204 GLY A CA 1
ATOM 1528 C C . GLY A 1 204 ? 21.410 12.734 -18.694 1.00 88.69 204 GLY A C 1
ATOM 1529 O O . GLY A 1 204 ? 22.068 11.775 -19.103 1.00 88.69 204 GLY A O 1
ATOM 1530 N N . ASN A 1 205 ? 21.645 13.333 -17.523 1.00 90.69 205 ASN A N 1
ATOM 1531 C CA . ASN A 1 205 ? 22.701 12.936 -16.581 1.00 90.69 205 ASN A CA 1
ATOM 1532 C C . ASN A 1 205 ? 22.180 12.066 -15.423 1.00 90.69 205 ASN A C 1
ATOM 1534 O O . ASN A 1 205 ? 22.900 11.882 -14.440 1.00 90.69 205 ASN A O 1
ATOM 1538 N N . THR A 1 206 ? 20.948 11.565 -15.520 1.00 92.88 206 THR A N 1
ATOM 1539 C CA . THR A 1 206 ? 20.320 10.746 -14.483 1.00 92.88 206 THR A CA 1
ATOM 1540 C C . THR A 1 206 ? 19.856 9.429 -15.082 1.00 92.88 206 THR A C 1
ATOM 1542 O O . THR A 1 206 ? 19.280 9.382 -16.169 1.00 92.88 206 THR A O 1
ATOM 1545 N N . GLU A 1 207 ? 20.119 8.349 -14.366 1.00 94.81 207 GLU A N 1
ATOM 1546 C CA . GLU A 1 207 ? 19.591 7.028 -14.662 1.00 94.81 207 GLU A CA 1
ATOM 1547 C C . GLU A 1 207 ? 18.399 6.743 -13.753 1.00 94.81 207 GLU A C 1
ATOM 1549 O O . GLU A 1 207 ? 18.413 7.086 -12.572 1.00 94.81 207 GLU A O 1
ATOM 1554 N N . PHE A 1 208 ? 17.381 6.091 -14.294 1.00 95.25 208 PHE A N 1
ATOM 1555 C CA . PHE A 1 208 ? 16.182 5.681 -13.574 1.00 95.25 208 PHE A CA 1
ATOM 1556 C C . PHE A 1 208 ? 16.019 4.172 -13.667 1.00 95.25 208 PHE A C 1
ATOM 1558 O O . PHE A 1 208 ? 16.289 3.588 -14.718 1.00 95.25 208 PHE A O 1
ATOM 1565 N N . VAL A 1 209 ? 15.548 3.553 -12.587 1.00 96.06 209 VAL A N 1
ATOM 1566 C CA . VAL A 1 209 ? 15.147 2.142 -12.592 1.00 96.06 209 VAL A CA 1
ATOM 1567 C C . VAL A 1 209 ? 13.634 2.073 -12.690 1.00 96.06 209 VAL A C 1
ATOM 1569 O O . VAL A 1 209 ? 12.934 2.668 -11.872 1.00 96.06 209 VAL A O 1
ATOM 1572 N N . LEU A 1 210 ? 13.134 1.363 -13.698 1.00 95.56 210 LEU A N 1
ATOM 1573 C CA . LEU A 1 210 ? 11.708 1.269 -14.001 1.00 95.56 210 LEU A CA 1
ATOM 1574 C C . LEU A 1 210 ? 11.330 -0.156 -14.422 1.00 95.56 210 LEU A C 1
ATOM 1576 O O . LEU A 1 210 ? 12.168 -0.862 -14.991 1.00 95.56 210 LEU A O 1
ATOM 1580 N N . PRO A 1 211 ? 10.067 -0.575 -14.230 1.00 95.31 211 PRO A N 1
ATOM 1581 C CA . PRO A 1 211 ? 9.545 -1.777 -14.871 1.00 95.31 211 PRO A CA 1
ATOM 1582 C C . PRO A 1 211 ? 9.674 -1.691 -16.394 1.00 95.31 211 PRO A C 1
ATOM 1584 O O . PRO A 1 211 ? 9.467 -0.628 -16.991 1.00 95.31 211 PRO A O 1
ATOM 1587 N N . ALA A 1 212 ? 9.999 -2.812 -17.039 1.00 93.00 212 ALA A N 1
ATOM 1588 C CA . ALA A 1 212 ? 10.150 -2.885 -18.490 1.00 93.00 212 ALA A CA 1
ATOM 1589 C C . ALA A 1 212 ? 8.901 -2.388 -19.245 1.00 93.00 212 ALA A C 1
ATOM 1591 O O . ALA A 1 212 ? 9.029 -1.787 -20.314 1.00 93.00 212 ALA A O 1
ATOM 1592 N N . SER A 1 213 ? 7.696 -2.589 -18.702 1.00 91.00 213 SER A N 1
ATOM 1593 C CA . SER A 1 213 ? 6.457 -2.051 -19.272 1.00 91.00 213 SER A CA 1
ATOM 1594 C C . SER A 1 213 ? 6.453 -0.521 -19.331 1.00 91.00 213 SER A C 1
ATOM 1596 O O . SER A 1 213 ? 6.080 0.039 -20.361 1.00 91.00 213 SER A O 1
ATOM 1598 N N . LYS A 1 214 ? 6.935 0.149 -18.278 1.00 91.56 214 LYS A N 1
ATOM 1599 C CA . LYS A 1 214 ? 7.005 1.614 -18.157 1.00 91.56 214 LYS A CA 1
ATOM 1600 C C . LYS A 1 214 ? 8.164 2.218 -18.946 1.00 91.56 214 LYS A C 1
ATOM 1602 O O . LYS A 1 214 ? 8.046 3.319 -19.473 1.00 91.56 214 LYS A O 1
ATOM 1607 N N . ALA A 1 215 ? 9.262 1.484 -19.118 1.00 91.12 215 ALA A N 1
ATOM 1608 C CA . ALA A 1 215 ? 10.375 1.922 -19.962 1.00 91.12 215 ALA A CA 1
ATOM 1609 C C . ALA A 1 215 ? 9.976 2.127 -21.439 1.00 91.12 215 ALA A C 1
ATOM 1611 O O . ALA A 1 215 ? 10.649 2.859 -22.164 1.00 91.12 215 ALA A O 1
ATOM 1612 N N . ARG A 1 216 ? 8.865 1.526 -21.893 1.00 89.56 216 ARG A N 1
ATOM 1613 C CA . ARG A 1 216 ? 8.326 1.722 -23.251 1.00 89.56 216 ARG A CA 1
ATOM 1614 C C . ARG A 1 216 ? 7.976 3.180 -23.537 1.00 89.56 216 ARG A C 1
ATOM 1616 O O . ARG A 1 216 ? 8.155 3.617 -24.670 1.00 89.56 216 ARG A O 1
ATOM 1623 N N . ASP A 1 217 ? 7.562 3.929 -22.517 1.00 88.75 217 ASP A N 1
ATOM 1624 C CA . ASP A 1 217 ? 7.124 5.324 -22.647 1.00 88.75 217 ASP A CA 1
ATOM 1625 C C . ASP A 1 217 ? 8.268 6.278 -23.041 1.00 88.75 217 ASP A C 1
ATOM 1627 O O . ASP A 1 217 ? 8.026 7.405 -23.478 1.00 88.75 217 ASP A O 1
ATOM 1631 N N . PHE A 1 218 ? 9.524 5.829 -22.934 1.00 87.19 218 PHE A N 1
ATOM 1632 C CA . PHE A 1 218 ? 10.696 6.595 -23.365 1.00 87.19 218 PHE A CA 1
ATOM 1633 C C . PHE A 1 218 ? 10.928 6.559 -24.874 1.00 87.19 218 PHE A C 1
ATOM 1635 O O . PHE A 1 218 ? 11.626 7.424 -25.400 1.00 87.19 218 PHE A O 1
ATOM 1642 N N . TYR A 1 219 ? 10.345 5.591 -25.577 1.00 90.06 219 TYR A N 1
ATOM 1643 C CA . TYR A 1 219 ? 10.522 5.438 -27.013 1.00 90.06 219 TYR A CA 1
ATOM 1644 C C . TYR A 1 219 ? 9.355 6.077 -27.752 1.00 90.06 219 TYR A C 1
ATOM 1646 O O . TYR A 1 219 ? 8.216 5.620 -27.657 1.00 90.06 219 TYR A O 1
ATOM 1654 N N . LYS A 1 220 ? 9.629 7.138 -28.515 1.00 92.00 220 LYS A N 1
ATOM 1655 C CA . LYS A 1 220 ? 8.591 7.866 -29.249 1.00 92.00 220 LYS A CA 1
ATOM 1656 C C . LYS A 1 220 ? 8.527 7.390 -30.692 1.00 92.00 220 LYS A C 1
ATOM 1658 O O . LYS A 1 220 ? 9.517 6.961 -31.282 1.00 92.00 220 LYS A O 1
ATOM 1663 N N . GLU A 1 221 ? 7.357 7.536 -31.306 1.00 91.25 221 GLU A N 1
ATOM 1664 C CA . GLU A 1 221 ? 7.161 7.189 -32.720 1.00 91.25 221 GLU A CA 1
ATOM 1665 C C . GLU A 1 221 ? 8.100 7.984 -33.645 1.00 91.25 221 GLU A C 1
ATOM 1667 O O . GLU A 1 221 ? 8.555 7.470 -34.663 1.00 91.25 221 GLU A O 1
ATOM 1672 N N . ALA A 1 222 ? 8.469 9.209 -33.253 1.00 92.38 222 ALA A N 1
ATOM 1673 C CA . ALA A 1 222 ? 9.462 10.014 -33.960 1.00 92.38 222 ALA A CA 1
ATOM 1674 C C . ALA A 1 222 ? 10.849 9.343 -34.016 1.00 92.38 222 ALA A C 1
ATOM 1676 O O . ALA A 1 222 ? 11.492 9.371 -35.068 1.00 92.38 222 ALA A O 1
ATOM 1677 N N . ASP A 1 223 ? 11.286 8.704 -32.926 1.00 90.94 223 ASP A N 1
ATOM 1678 C CA . ASP A 1 223 ? 12.576 8.004 -32.854 1.00 90.94 223 ASP A CA 1
ATOM 1679 C C . ASP A 1 223 ? 12.563 6.765 -33.755 1.00 90.94 223 ASP A C 1
ATOM 1681 O O . ASP A 1 223 ? 13.502 6.510 -34.512 1.00 90.94 223 ASP A O 1
ATOM 1685 N N . TRP A 1 224 ? 11.445 6.034 -33.746 1.00 94.50 224 TRP A N 1
ATOM 1686 C CA . TRP A 1 224 ? 11.235 4.897 -34.637 1.00 94.50 224 TRP A CA 1
ATOM 1687 C C . TRP A 1 224 ? 11.194 5.305 -36.111 1.00 94.50 224 TRP A C 1
ATOM 1689 O O . TRP A 1 224 ? 11.840 4.659 -36.935 1.00 94.50 224 TRP A O 1
ATOM 1699 N N . LEU A 1 225 ? 10.484 6.385 -36.460 1.00 93.12 225 LEU A N 1
ATOM 1700 C CA . LEU A 1 225 ? 10.441 6.909 -37.828 1.00 93.12 225 LEU A CA 1
ATOM 1701 C C . LEU A 1 225 ? 11.842 7.282 -38.313 1.00 93.12 225 LEU A C 1
ATOM 1703 O O . LEU A 1 225 ? 12.200 6.968 -39.448 1.00 93.12 225 LEU A O 1
ATOM 1707 N N . HIS A 1 226 ? 12.650 7.907 -37.455 1.00 93.31 226 HIS A N 1
ATOM 1708 C CA . HIS A 1 226 ? 14.036 8.225 -37.779 1.00 93.31 226 HIS A CA 1
ATOM 1709 C C . HIS A 1 226 ? 14.860 6.955 -38.049 1.00 93.31 226 HIS A C 1
ATOM 1711 O O . HIS A 1 226 ? 15.501 6.849 -39.097 1.00 93.31 226 HIS A O 1
ATOM 1717 N N . ALA A 1 227 ? 14.763 5.950 -37.173 1.00 91.31 227 ALA A N 1
ATOM 1718 C CA . ALA A 1 227 ? 15.432 4.660 -37.349 1.00 91.31 227 ALA A CA 1
ATOM 1719 C C . ALA A 1 227 ? 14.971 3.924 -38.625 1.00 91.31 227 ALA A C 1
ATOM 1721 O O . ALA A 1 227 ? 15.778 3.330 -39.345 1.00 91.31 227 ALA A O 1
ATOM 1722 N N . ALA A 1 228 ? 13.678 3.983 -38.953 1.00 91.19 228 ALA A N 1
ATOM 1723 C CA . ALA A 1 228 ? 13.119 3.381 -40.160 1.00 91.19 228 ALA A CA 1
ATOM 1724 C C . ALA A 1 228 ? 13.622 4.083 -41.435 1.00 91.19 228 ALA A C 1
ATOM 1726 O O . ALA A 1 228 ? 14.028 3.418 -42.392 1.00 91.19 228 ALA A O 1
ATOM 1727 N N . LEU A 1 229 ? 13.662 5.422 -41.440 1.00 93.62 229 LEU A N 1
ATOM 1728 C CA . LEU A 1 229 ? 14.183 6.222 -42.555 1.00 93.62 229 LEU A CA 1
ATOM 1729 C C . LEU A 1 229 ? 15.679 5.974 -42.794 1.00 93.62 229 LEU A C 1
ATOM 1731 O O . LEU A 1 229 ? 16.107 5.869 -43.947 1.00 93.62 229 LEU A O 1
ATOM 1735 N N . ASN A 1 230 ? 16.453 5.787 -41.722 1.00 94.00 230 ASN A N 1
ATOM 1736 C CA . ASN A 1 230 ? 17.877 5.446 -41.788 1.00 94.00 230 ASN A CA 1
ATOM 1737 C C . ASN A 1 230 ? 18.143 3.961 -42.100 1.00 94.00 230 ASN A C 1
ATOM 1739 O O . ASN A 1 230 ? 19.299 3.558 -42.229 1.00 94.00 230 ASN A O 1
ATOM 1743 N N . LYS A 1 231 ? 17.093 3.145 -42.284 1.00 91.88 231 LYS A N 1
ATOM 1744 C CA . LYS A 1 231 ? 17.161 1.691 -42.528 1.00 91.88 231 LYS A CA 1
ATOM 1745 C C . LYS A 1 231 ? 17.786 0.890 -41.378 1.00 91.88 231 LYS A C 1
ATOM 1747 O O . LYS A 1 231 ? 18.252 -0.227 -41.602 1.00 91.88 231 LYS A O 1
ATOM 1752 N N . GLU A 1 232 ? 17.764 1.429 -40.164 1.00 90.44 232 GLU A N 1
ATOM 1753 C CA . GLU A 1 232 ? 18.234 0.761 -38.945 1.00 90.44 232 GLU A CA 1
ATOM 1754 C C . GLU A 1 232 ? 17.224 -0.282 -38.447 1.00 90.44 232 GLU A C 1
ATOM 1756 O O . GLU A 1 232 ? 17.599 -1.266 -37.816 1.00 90.44 232 GLU A O 1
ATOM 1761 N N . THR A 1 233 ? 15.940 -0.111 -38.777 1.00 89.31 233 THR A N 1
ATOM 1762 C CA . THR A 1 233 ? 14.882 -1.084 -38.484 1.00 89.31 233 THR A CA 1
ATOM 1763 C C . THR A 1 233 ? 13.920 -1.252 -39.660 1.00 89.31 233 THR A C 1
ATOM 1765 O O . THR A 1 233 ? 13.732 -0.354 -40.480 1.00 89.31 233 THR A O 1
ATOM 1768 N N . ARG A 1 234 ? 13.301 -2.433 -39.741 1.00 91.00 234 ARG A N 1
ATOM 1769 C CA . ARG A 1 234 ? 12.142 -2.731 -40.606 1.00 91.00 234 ARG A CA 1
ATOM 1770 C C . ARG A 1 234 ? 10.923 -3.192 -39.802 1.00 91.00 234 ARG A C 1
ATOM 1772 O O . ARG A 1 234 ? 9.927 -3.606 -40.386 1.00 91.00 234 ARG A O 1
ATOM 1779 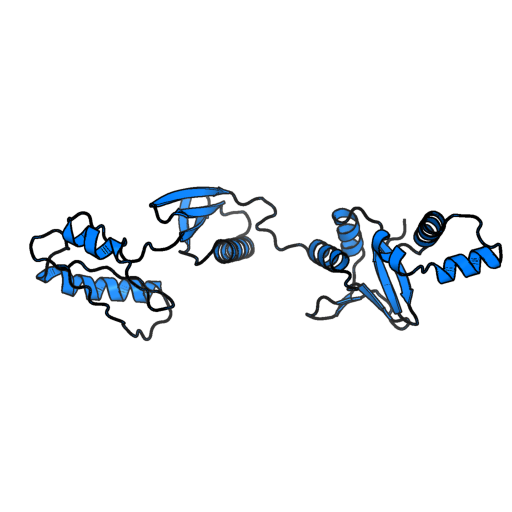N N . MET A 1 235 ? 11.041 -3.190 -38.478 1.00 92.44 235 MET A N 1
ATOM 1780 C CA . MET A 1 235 ? 10.018 -3.669 -37.555 1.00 92.44 235 MET A CA 1
ATOM 1781 C C . MET A 1 235 ? 8.931 -2.606 -37.387 1.00 92.44 235 MET A C 1
ATOM 1783 O O . MET A 1 235 ? 9.210 -1.410 -37.509 1.00 92.44 235 MET A O 1
ATOM 1787 N N . GLY A 1 236 ? 7.705 -3.037 -37.082 1.00 92.62 236 GLY A N 1
ATOM 1788 C CA . GLY A 1 236 ? 6.661 -2.118 -36.633 1.00 92.62 236 GLY A CA 1
ATOM 1789 C C . GLY A 1 236 ? 7.062 -1.436 -35.323 1.00 92.62 236 GLY A C 1
ATOM 1790 O O . GLY A 1 236 ? 7.902 -1.956 -34.587 1.00 92.62 236 GLY A O 1
ATOM 1791 N N . PHE A 1 237 ? 6.465 -0.278 -35.029 1.00 91.31 237 PHE A N 1
ATOM 1792 C CA . PHE A 1 237 ? 6.808 0.531 -33.854 1.00 91.31 237 PHE A CA 1
ATOM 1793 C C . PHE A 1 237 ? 6.826 -0.287 -32.551 1.00 91.31 237 PHE A C 1
ATOM 1795 O O . PHE A 1 237 ? 7.841 -0.315 -31.864 1.00 91.31 237 PHE A O 1
ATOM 1802 N N . PHE A 1 238 ? 5.756 -1.027 -32.250 1.00 91.25 238 PHE A N 1
ATOM 1803 C CA . PHE A 1 238 ? 5.652 -1.806 -31.008 1.00 91.25 238 PHE A CA 1
ATOM 1804 C C . PHE A 1 238 ? 6.684 -2.938 -30.893 1.00 91.25 238 PHE A C 1
ATOM 1806 O O . PHE A 1 238 ? 7.225 -3.172 -29.809 1.00 91.25 238 PHE A O 1
ATOM 1813 N N . ASP A 1 239 ? 6.996 -3.614 -32.001 1.00 92.00 239 ASP A N 1
ATOM 1814 C CA . ASP A 1 239 ? 8.012 -4.670 -32.021 1.00 92.00 239 ASP A CA 1
ATOM 1815 C C . ASP A 1 239 ? 9.407 -4.070 -31.818 1.00 92.00 239 ASP A C 1
ATOM 1817 O O . ASP A 1 239 ? 10.221 -4.605 -31.067 1.00 92.00 239 ASP A O 1
ATOM 1821 N N . TRP A 1 240 ? 9.673 -2.925 -32.453 1.00 94.38 240 TRP A N 1
ATOM 1822 C CA . TRP A 1 240 ? 10.922 -2.191 -32.282 1.00 94.38 240 TRP A CA 1
ATOM 1823 C C . TRP A 1 240 ? 11.103 -1.710 -30.838 1.00 94.38 240 TRP A C 1
ATOM 1825 O O . TRP A 1 240 ? 12.161 -1.941 -30.260 1.00 94.38 240 TRP A O 1
ATOM 1835 N N . VAL A 1 241 ? 10.067 -1.126 -30.223 1.00 92.44 241 VAL A N 1
ATOM 1836 C CA . VAL A 1 241 ? 10.089 -0.729 -28.804 1.00 92.44 241 VAL A CA 1
ATOM 1837 C C . VAL A 1 241 ? 10.353 -1.936 -27.905 1.00 92.44 241 VAL A C 1
ATOM 1839 O O . VAL A 1 241 ? 11.166 -1.850 -26.991 1.00 92.44 241 VAL A O 1
ATOM 1842 N N . SER A 1 242 ? 9.719 -3.078 -28.178 1.00 90.88 242 SER A N 1
ATOM 1843 C CA . SER A 1 242 ? 9.921 -4.298 -27.385 1.00 90.88 242 SER A CA 1
ATOM 1844 C C . SER A 1 242 ? 11.369 -4.795 -27.451 1.00 90.88 242 SER A C 1
ATOM 1846 O O . SER A 1 242 ? 11.932 -5.163 -26.421 1.00 90.88 242 SER A O 1
ATOM 1848 N N . VAL A 1 243 ? 11.999 -4.747 -28.632 1.00 92.25 243 VAL A N 1
ATOM 1849 C CA . VAL A 1 243 ? 13.433 -5.048 -28.785 1.00 92.25 243 VAL A CA 1
ATOM 1850 C C . VAL A 1 243 ? 14.285 -4.034 -28.030 1.00 92.25 243 VAL A C 1
ATOM 1852 O O . VAL A 1 243 ? 15.167 -4.432 -27.278 1.00 92.25 243 VAL A O 1
ATOM 1855 N N . LYS A 1 244 ? 13.999 -2.736 -28.167 1.00 93.12 244 LYS A N 1
ATOM 1856 C CA . LYS A 1 244 ? 14.775 -1.684 -27.502 1.00 93.12 244 LYS A CA 1
ATOM 1857 C C . LYS A 1 244 ? 14.702 -1.741 -25.987 1.00 93.12 244 LYS A C 1
ATOM 1859 O O . LYS A 1 244 ? 15.728 -1.600 -25.333 1.00 93.12 244 LYS A O 1
ATOM 1864 N N . VAL A 1 245 ? 13.533 -2.025 -25.427 1.00 92.50 245 VAL A N 1
ATOM 1865 C CA . VAL A 1 245 ? 13.391 -2.275 -23.990 1.00 92.50 245 VAL A CA 1
ATOM 1866 C C . VAL A 1 245 ? 14.156 -3.533 -23.572 1.00 92.50 245 VAL A C 1
ATOM 1868 O O . VAL A 1 245 ? 14.808 -3.521 -22.534 1.00 92.50 245 VAL A O 1
ATOM 1871 N N . GLY A 1 246 ? 14.137 -4.596 -24.381 1.00 90.12 246 GLY A N 1
ATOM 1872 C CA . GLY A 1 246 ? 14.909 -5.816 -24.116 1.00 90.12 246 GLY A CA 1
ATOM 1873 C C . GLY A 1 246 ? 16.433 -5.638 -24.190 1.00 90.12 246 GLY A C 1
ATOM 1874 O O . GLY A 1 246 ? 17.162 -6.422 -23.587 1.00 90.12 246 GLY A O 1
ATOM 1875 N N . GLU A 1 247 ? 16.911 -4.615 -24.905 1.00 92.56 247 GLU A N 1
ATOM 1876 C CA . GLU A 1 247 ? 18.326 -4.229 -25.002 1.00 92.56 247 GLU A CA 1
ATOM 1877 C C . GLU A 1 247 ? 18.797 -3.355 -23.824 1.00 92.56 247 GLU A C 1
ATOM 1879 O O . GLU A 1 247 ? 20.003 -3.143 -23.671 1.00 92.56 247 GLU A O 1
ATOM 1884 N N . LEU A 1 248 ? 17.881 -2.841 -22.992 1.00 94.00 248 LEU A N 1
ATOM 1885 C CA . LEU A 1 248 ? 18.244 -1.995 -21.856 1.00 94.00 248 LEU A CA 1
ATOM 1886 C C . LEU A 1 248 ? 19.015 -2.784 -20.783 1.00 94.00 248 LEU A C 1
ATOM 1888 O O . LEU A 1 248 ? 18.720 -3.960 -20.537 1.00 94.00 248 LEU A O 1
ATOM 1892 N N . PRO A 1 249 ? 19.973 -2.142 -20.085 1.00 94.12 249 PRO A N 1
ATOM 1893 C CA . PRO A 1 249 ? 20.629 -2.751 -18.938 1.00 94.12 249 PRO A CA 1
ATOM 1894 C C . PRO A 1 249 ? 19.605 -3.124 -17.862 1.00 94.12 249 PRO A C 1
ATOM 1896 O O . PRO A 1 249 ? 18.734 -2.328 -17.514 1.00 94.12 249 PRO A O 1
ATOM 1899 N N . LYS A 1 250 ? 19.722 -4.330 -17.309 1.00 93.81 250 LYS A N 1
ATOM 1900 C CA . LYS A 1 250 ? 18.879 -4.778 -16.195 1.00 93.81 250 LYS A CA 1
ATOM 1901 C C . LYS A 1 250 ? 19.398 -4.203 -14.881 1.00 93.81 250 LYS A C 1
ATOM 1903 O O . LYS A 1 250 ? 20.610 -4.131 -14.683 1.00 93.81 250 LYS A O 1
ATOM 1908 N N . ALA A 1 251 ? 18.490 -3.851 -13.974 1.00 89.50 251 ALA A N 1
ATOM 1909 C CA . ALA A 1 251 ? 18.849 -3.404 -12.628 1.00 89.50 251 ALA A CA 1
ATOM 1910 C C . ALA A 1 251 ? 19.528 -4.525 -11.825 1.00 89.50 251 ALA A C 1
ATOM 1912 O O . ALA A 1 251 ? 20.450 -4.271 -11.051 1.00 89.50 251 ALA A O 1
ATOM 1913 N N . ARG A 1 252 ? 19.122 -5.777 -12.070 1.00 87.94 252 ARG A N 1
ATOM 1914 C CA . ARG A 1 252 ? 19.763 -6.970 -11.525 1.00 87.94 252 ARG A CA 1
ATOM 1915 C C . ARG A 1 252 ? 20.591 -7.687 -12.602 1.00 87.94 252 ARG A C 1
ATOM 1917 O O . ARG A 1 252 ? 20.029 -8.063 -13.634 1.00 87.94 252 ARG A O 1
ATOM 1924 N N . PRO A 1 253 ? 21.905 -7.905 -12.396 1.00 72.75 253 PRO A N 1
ATOM 1925 C CA . PRO A 1 253 ? 22.684 -8.765 -13.271 1.00 72.75 253 PRO A CA 1
ATOM 1926 C C . PRO A 1 253 ? 22.158 -10.199 -13.157 1.00 72.75 253 PRO A C 1
ATOM 1928 O O . PRO A 1 253 ? 21.992 -10.717 -12.053 1.00 72.75 253 PRO A O 1
ATOM 1931 N N . THR A 1 254 ? 21.852 -10.802 -14.305 1.00 58.66 254 THR A N 1
ATOM 1932 C CA . THR A 1 254 ? 21.495 -12.224 -14.435 1.00 58.66 254 THR A CA 1
ATOM 1933 C C . THR A 1 254 ? 22.697 -13.129 -14.263 1.00 58.66 254 THR A C 1
ATOM 1935 O O . THR A 1 254 ? 23.759 -12.760 -14.815 1.00 58.66 254 THR A O 1
#

Radius of gyration: 30.39 Å; chains: 1; bounding box: 73×38×87 Å

pLDDT: mean 80.44, std 12.43, range [50.41, 96.25]

Sequence (254 aa):
MAKLVTIQLLVSENDESDIIDGLNDALRTITHPMGSGCAEGSFILDYAVPSRALDVPAAIEDSIASGTYAEGSAFAGGEQHYLLVVQQDVNALRVGPFSNSDDRDAAARAHRKEFGEDDGLYWMQVSAEGVVEVGDFGGDELEEPSLAREVVSRFHAGERVISRPASASCFMLDMGDGEQPVSMDLIADIEGISYETLVIVQEGNTEFVLPASKARDFYKEADWLHAALNKETRMGFFDWVSVKVGELPKARPT

=== Feature glossary ===
Feature key, reading from the visual/contextual features back to the raw sequence:

Rendered structure images. Structure images are PyMOL renders from six orthogonal camera directions. Cartoon representation draws helices as coils and strands as arrows; sticks shows the backbone as bonds; surface shows the solvent-excluded envelope. Rainbow coloring maps sequence position to hue (blue→red, N→C); chain coloring assigns a distinct color per polypeptide.

Contact-map, Ramachandran, and PAE plots. Three diagnostic plots accompany the record. The Cα contact map visualizes the tertiary structure as a 2D adjacency matrix (8 Å cutoff, sequence-local contacts suppressed). The Ramachandran plot shows the distribution of backbone (φ, ψ) torsions, with points in the α and β basins reflecting secondary structure content. The PAE plot shows AlphaFold's inter-residue confidence as a color matrix.

InterPro / GO / CATH / organism. The annotation block draws on four external resources. InterPro: which protein families and domains the sequence belongs to. GO: standardized terms for what the protein does, what process it participates in, and where in the cell it acts. CATH: which structural fold it has in the CATH hierarchy. Organism: the species of origin.

Nearest PDB structures. Structural nearest neighbors (via Foldseek easy-search vs the PDB). Reported per hit: target PDB id, E-value, and alignment TM-score. A TM-score above ~0.5 is the conventional threshold for 'same fold'.

Predicted aligned error. Predicted aligned error is AlphaFold's pairwise confidence. Unlike pLDDT (per-residue), PAE is per-residue-pair and captures whether two parts of the structure are correctly placed relative to each other. Units are ångströms of expected positional error.

Solvent-accessible surface area. SASA measures how much of the protein is reachable by solvent. It is computed by rolling a water-sized probe over the atomic surface and summing the exposed area (Å²). Per-residue SASA distinguishes core (buried, low SASA) from surface (exposed, high SASA) residues; total SASA is a whole-molecule size measure.

B-factor. Crystallographic B-factors measure how much each atom's electron density is smeared out, in Å². They rise in mobile loops and surface residues and fall in the buried interior. In AlphaFold models this column is repurposed to hold pLDDT instead.

pLDDT. For AlphaFold models, the B-factor field carries pLDDT — the model's own estimate of local accuracy on a 0–100 scale. Regions with pLDDT<50 should be treated as essentially unmodeled; they often correspond to intrinsically disordered segments.

Backbone torsions (φ/ψ). φ (phi) and ψ (psi) are the two rotatable backbone dihedrals per residue: φ is the C(i-1)–N–Cα–C torsion, ψ is the N–Cα–C–N(i+1) torsion, both in degrees on (−180°, 180°]. α-helical residues cluster near (−60°, −45°); β-strand residues near (−120°, +130°). A Ramachandran plot is simply a scatter of (φ, ψ) for every residue.

Radius of gyration, Cα contacts, bounding box. Radius of gyration (Rg) is the root-mean-square distance of Cα atoms from their centroid — a single number for overall size and compactness. A globular domain of N residues has Rg ≈ 2.2·N^0.38 Å; an extended or disordered chain has a much larger Rg. The Cα contact count is the number of residue pairs whose Cα atoms are within 8 Å and are more than four positions apart in sequence — a standard proxy for tertiary packing density. The bounding box is the smallest axis-aligned box enclosing all Cα atoms.

Secondary structure (3-state, P-SEA). Three-state secondary structure (P-SEA) collapses the eight DSSP classes into helix (a), strand (b), and coil (c). P-SEA assigns these from Cα geometry alone — distances and angles — without requiring backbone oxygens, so it works on any Cα trace.

Secondary structure (8-state, DSSP). Secondary structure is the local, repeating backbone conformation. DSSP classifies it into eight states by reading the hydrogen-bond network: three helix types (H, G, I), two β types (E, B), two non-regular types (T, S), and unstructured coil (-).

Foldseek 3Di. The Foldseek 3Di string encodes local tertiary geometry as a 20-letter alphabet — one character per residue — derived from the relative positions of nearby Cα atoms. Unlike the amino-acid sequence, 3Di is a direct function of the 3D structure, so two proteins with the same fold have similar 3Di strings even at low sequence identity.

mmCIF coordinates. Structure coordinates are given as an mmCIF _atom_site loop: one row per atom with element, residue name, chain id, sequence number, and x/y/z position in Å. Only the four main-chain atoms per residue are included here; side chains are omitted to keep the record compact.

Sequence. This is the polypeptide sequence — one letter per residue, N-terminus first. Length ranges from a few dozen residues for small domains to over a thousand for large multi-domain proteins.